Protein AF-A0A5E8HDH7-F1 (afdb_monomer_lite)

InterPro domains:
  IPR002711 HNH endonuclease [PF01844] (134-191)
  IPR003615 HNH nuclease [SM00507] (121-187)
  IPR003615 HNH nuclease [cd00085] (125-189)

Radius of gyration: 27.92 Å; chains: 1; bounding box: 46×88×56 Å

pLDDT: mean 72.14, std 15.57, range [35.03, 93.75]

Sequence (228 aa):
MTLKNLLEWIENKMSMSEIYQPLIIEHLLENNGKATKRDLAILLSISDSSLIEYYSKVLMNWPYKTLSKHKIINYDKKKQEFTLNTHLNDSLLINIIRSKCKSKIKEWLSNKKKELKQSQSIRYEVLSESNQKCALCGIDSSISNIDIDHIVPKSRADKNGNIIKDGIKMNVNDKRNLQALCYVCNRGKRNLDDQDFRKSSKKLVRDKVPELILQTVTCPHFQYQWIS

Secondary structure (DSSP, 8-state):
--HHHHHHHHHHT---SSTHHHHHHHHHHHTTT---HHHHHHHHHHH-HHHHHHHHHHHHHTHHHHHHHTTSEEEETTTTEEEESS----HHHHHHHHHHHHHHHHHHHHHHHHHHHHHHHHHHHHHHHTTTB-TTT--BTTTS-EEEEESS-GGG--TTSEEEETTEEEETT-GGGEEEEEHHHHHHHTTT----GGG--S--GGGGHHHHHHHHHT----------

Structure (mmCIF, N/CA/C/O backbone):
data_AF-A0A5E8HDH7-F1
#
_entry.id   AF-A0A5E8HDH7-F1
#
loop_
_atom_site.group_PDB
_at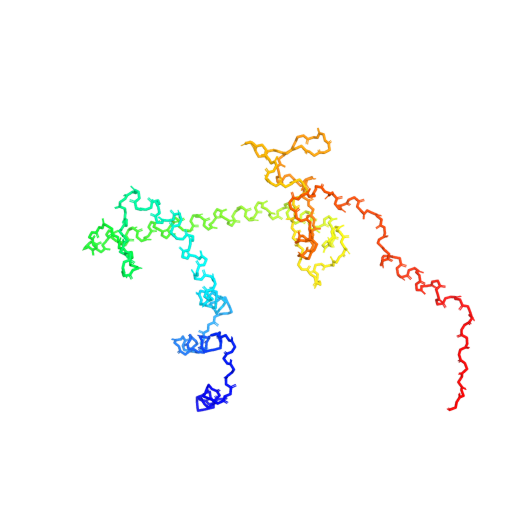om_site.id
_atom_site.type_symbol
_atom_site.label_atom_id
_atom_site.label_alt_id
_atom_site.label_comp_id
_atom_site.label_asym_id
_atom_site.label_entity_id
_atom_site.label_seq_id
_atom_site.pdbx_PDB_ins_code
_atom_site.Cartn_x
_atom_site.Cartn_y
_atom_site.Cartn_z
_atom_site.occupancy
_atom_site.B_iso_or_equiv
_atom_site.auth_seq_id
_atom_site.auth_comp_id
_atom_site.auth_asym_id
_atom_site.auth_atom_id
_atom_site.pdbx_PDB_model_num
ATOM 1 N N . MET A 1 1 ? 19.761 -25.651 -17.900 1.00 62.81 1 MET A N 1
ATOM 2 C CA . MET A 1 1 ? 18.826 -25.158 -18.936 1.00 62.81 1 MET A CA 1
ATOM 3 C C . MET A 1 1 ? 19.595 -24.217 -19.849 1.00 62.81 1 MET A C 1
ATOM 5 O O . MET A 1 1 ? 20.329 -23.390 -19.327 1.00 62.81 1 MET A O 1
ATOM 9 N N . THR A 1 2 ? 19.516 -24.381 -21.169 1.00 87.88 2 THR A N 1
ATOM 10 C CA . THR A 1 2 ? 20.203 -23.496 -22.131 1.00 87.88 2 THR A CA 1
ATOM 11 C C . THR A 1 2 ? 19.295 -22.325 -22.525 1.00 87.88 2 THR A C 1
ATOM 13 O O . THR A 1 2 ? 18.081 -22.403 -22.335 1.00 87.88 2 THR A O 1
ATOM 16 N N . LEU A 1 3 ? 19.852 -21.259 -23.115 1.00 75.38 3 LEU A N 1
ATOM 17 C CA . LEU A 1 3 ? 19.044 -20.170 -23.692 1.00 75.38 3 LEU A CA 1
ATOM 18 C C . LEU A 1 3 ? 18.114 -20.670 -24.809 1.00 75.38 3 LEU A C 1
ATOM 20 O O . LEU A 1 3 ? 16.999 -20.179 -24.928 1.00 75.38 3 LEU A O 1
ATOM 24 N N . LYS A 1 4 ? 18.531 -21.695 -25.565 1.00 78.81 4 LYS A N 1
ATOM 25 C CA . LYS A 1 4 ? 17.682 -22.356 -26.568 1.00 78.81 4 LYS A CA 1
ATOM 26 C C . LYS A 1 4 ? 16.458 -23.018 -25.928 1.00 78.81 4 LYS A C 1
ATOM 28 O O . LYS A 1 4 ? 15.357 -22.850 -26.428 1.00 78.81 4 LYS A O 1
ATOM 33 N N . ASN A 1 5 ? 16.634 -23.685 -24.786 1.00 77.06 5 ASN A N 1
ATOM 34 C CA . ASN A 1 5 ? 15.516 -24.289 -24.056 1.00 77.06 5 ASN A CA 1
ATOM 35 C C . ASN A 1 5 ? 14.587 -23.225 -23.440 1.00 77.06 5 ASN A C 1
ATOM 37 O O . ASN A 1 5 ? 13.386 -23.457 -23.344 1.00 77.06 5 ASN A O 1
ATOM 41 N N . LEU A 1 6 ? 15.129 -22.078 -23.004 1.00 64.56 6 LEU A N 1
ATOM 42 C CA . LEU A 1 6 ? 14.322 -20.948 -22.527 1.00 64.56 6 LEU A CA 1
ATOM 43 C C . LEU A 1 6 ? 13.486 -20.355 -23.666 1.00 64.56 6 LEU A C 1
ATOM 45 O O . LEU A 1 6 ? 12.296 -20.136 -23.480 1.00 64.56 6 LEU A O 1
ATOM 49 N N . LEU A 1 7 ? 14.091 -20.150 -24.838 1.00 69.94 7 LEU A N 1
ATOM 50 C CA . LEU A 1 7 ? 13.400 -19.652 -26.026 1.00 69.94 7 LEU A CA 1
ATOM 51 C C . LEU A 1 7 ? 12.282 -20.606 -26.468 1.00 69.94 7 LEU A C 1
ATOM 53 O O . LEU A 1 7 ? 11.142 -20.177 -26.598 1.00 69.94 7 LEU A O 1
ATOM 57 N N . GLU A 1 8 ? 12.570 -21.907 -26.579 1.00 83.56 8 GLU A N 1
ATOM 58 C CA . GLU A 1 8 ? 11.567 -22.924 -26.931 1.00 83.56 8 GLU A CA 1
ATOM 59 C C . GLU A 1 8 ? 10.395 -22.941 -25.934 1.00 83.56 8 GLU A C 1
ATOM 61 O O . GLU A 1 8 ? 9.240 -23.121 -26.325 1.00 83.56 8 GLU A O 1
ATOM 66 N N . TRP A 1 9 ? 10.678 -22.741 -24.642 1.00 82.88 9 TRP A N 1
ATOM 67 C CA . TRP A 1 9 ? 9.647 -22.656 -23.612 1.00 82.88 9 TRP A CA 1
ATOM 68 C C . TRP A 1 9 ? 8.791 -21.392 -23.756 1.00 82.88 9 TRP A C 1
ATOM 70 O O . TRP A 1 9 ? 7.569 -21.495 -23.677 1.00 82.88 9 TRP A O 1
ATOM 80 N N . ILE A 1 10 ? 9.405 -20.230 -24.005 1.00 66.06 10 ILE A N 1
ATOM 81 C CA . ILE A 1 10 ? 8.688 -18.964 -24.228 1.00 66.06 10 ILE A CA 1
ATOM 82 C C . ILE A 1 10 ? 7.777 -19.068 -25.457 1.00 66.06 10 ILE A C 1
ATOM 84 O O . ILE A 1 10 ? 6.623 -18.662 -25.388 1.00 66.06 10 ILE A O 1
ATOM 88 N N . GLU A 1 11 ? 8.268 -19.646 -26.553 1.00 64.62 11 GLU A N 1
ATOM 89 C CA . GLU A 1 11 ? 7.530 -19.724 -27.819 1.00 64.62 11 GLU A CA 1
ATOM 90 C C . GLU A 1 11 ? 6.394 -20.752 -27.793 1.00 64.62 11 GLU A C 1
ATOM 92 O O . GLU A 1 11 ? 5.328 -20.498 -28.346 1.00 64.62 11 GLU A O 1
ATOM 97 N N . ASN A 1 12 ? 6.607 -21.911 -27.158 1.00 72.94 12 ASN A N 1
ATOM 98 C CA . ASN A 1 12 ? 5.725 -23.069 -27.355 1.00 72.94 12 ASN A CA 1
ATOM 99 C C . ASN A 1 12 ? 5.042 -23.580 -26.079 1.00 72.94 12 ASN A C 1
ATOM 101 O O . ASN A 1 12 ? 4.144 -24.416 -26.169 1.00 72.94 12 ASN A O 1
ATOM 105 N N . LYS A 1 13 ? 5.479 -23.152 -24.885 1.00 67.12 13 LYS A N 1
ATOM 106 C CA . LYS A 1 13 ? 5.016 -23.719 -23.599 1.00 67.12 13 LYS A CA 1
ATOM 107 C C . LYS A 1 13 ? 4.534 -22.677 -22.586 1.00 67.12 13 LYS A C 1
ATOM 109 O O . LYS A 1 13 ? 3.854 -23.055 -21.633 1.00 67.12 13 LYS A O 1
ATOM 114 N N . MET A 1 14 ? 4.874 -21.400 -22.754 1.00 68.00 14 MET A N 1
ATOM 115 C CA . MET A 1 14 ? 4.469 -20.330 -21.842 1.00 68.00 14 MET A CA 1
ATOM 116 C C . MET A 1 14 ? 2.959 -20.077 -21.939 1.00 68.00 14 MET A C 1
ATOM 118 O O . MET A 1 14 ? 2.430 -19.749 -22.999 1.00 68.00 14 MET A O 1
ATOM 122 N N . SER A 1 15 ? 2.258 -20.201 -20.811 1.00 58.94 15 SER A N 1
ATOM 123 C CA . SER A 1 15 ? 0.829 -19.898 -20.715 1.00 58.94 15 SER A CA 1
ATOM 124 C C . SER A 1 15 ? 0.611 -18.412 -20.429 1.00 58.94 15 SER A C 1
ATOM 126 O O . SER A 1 15 ? 1.011 -17.917 -19.374 1.00 58.94 15 SER A O 1
ATOM 128 N N . MET A 1 16 ? -0.090 -17.718 -21.319 1.00 63.22 16 MET A N 1
ATOM 129 C CA . MET A 1 16 ? -0.338 -16.276 -21.221 1.00 63.22 16 MET A CA 1
ATOM 130 C C . MET A 1 16 ? -1.645 -15.938 -20.491 1.00 63.22 16 MET A C 1
ATOM 132 O O . MET A 1 16 ? -2.491 -15.224 -21.020 1.00 63.22 16 MET A O 1
ATOM 136 N N . SER A 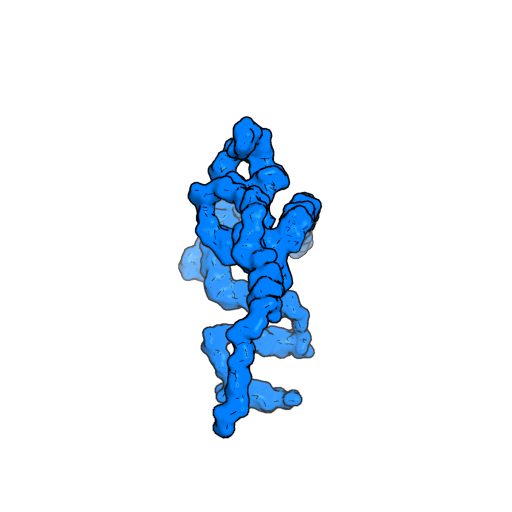1 17 ? -1.826 -16.450 -19.271 1.00 45.91 17 SER A N 1
ATOM 137 C CA . SER A 1 17 ? -2.984 -16.072 -18.443 1.00 45.91 17 SER A CA 1
ATOM 138 C C . SER A 1 17 ? -2.867 -14.645 -17.892 1.00 45.91 17 SER A C 1
ATOM 140 O O . SER A 1 17 ? -3.876 -13.980 -17.718 1.00 45.91 17 SER A O 1
ATOM 142 N N . GLU A 1 18 ? -1.639 -14.185 -17.629 1.00 55.28 18 GLU A N 1
ATOM 143 C CA . GLU A 1 18 ? -1.278 -12.836 -17.170 1.00 55.28 18 GLU A CA 1
ATOM 144 C C . GLU A 1 18 ? 0.122 -12.482 -17.701 1.00 55.28 18 GLU A C 1
ATOM 146 O O . GLU A 1 18 ? 0.905 -13.371 -18.048 1.00 55.28 18 GLU A O 1
ATOM 151 N N . ILE A 1 19 ? 0.500 -11.199 -17.695 1.00 61.16 19 ILE A N 1
ATOM 152 C CA . ILE A 1 19 ? 1.808 -10.737 -18.211 1.00 61.16 19 ILE A CA 1
ATOM 153 C C . ILE A 1 19 ? 3.005 -11.061 -17.298 1.00 61.16 19 ILE A C 1
ATOM 155 O O . ILE A 1 19 ? 4.144 -10.725 -17.610 1.00 61.16 19 ILE A O 1
ATOM 159 N N . TYR A 1 20 ? 2.771 -11.708 -16.155 1.00 68.00 20 TYR A N 1
ATOM 160 C CA . TYR A 1 20 ? 3.774 -11.908 -15.108 1.00 68.00 20 TYR A CA 1
ATOM 161 C C . TYR A 1 20 ? 4.981 -12.733 -15.559 1.00 68.00 20 TYR A C 1
ATOM 163 O O . TYR A 1 20 ? 6.118 -12.375 -15.259 1.00 68.00 20 TYR A O 1
ATOM 171 N N . GLN A 1 21 ? 4.746 -13.837 -16.273 1.00 65.44 21 GLN A N 1
ATOM 172 C CA . GLN A 1 21 ? 5.810 -14.741 -16.718 1.00 65.44 21 GLN A CA 1
ATOM 173 C C . GLN A 1 21 ? 6.793 -14.063 -17.690 1.00 65.44 21 GLN A C 1
ATOM 175 O O . GLN A 1 21 ? 7.991 -14.072 -17.390 1.00 65.44 21 GLN A O 1
ATOM 180 N N . PRO A 1 22 ? 6.349 -13.437 -18.800 1.00 73.94 22 PRO A N 1
ATOM 181 C CA . PRO A 1 22 ? 7.271 -12.766 -19.716 1.00 73.94 22 PRO A CA 1
ATOM 182 C C . PRO A 1 22 ? 7.949 -11.546 -19.083 1.00 73.94 22 PRO A C 1
ATOM 184 O O . PRO A 1 22 ? 9.144 -11.353 -19.283 1.00 73.94 22 PRO A O 1
ATOM 187 N N . LEU A 1 23 ? 7.237 -10.781 -18.251 1.00 71.50 23 LEU A N 1
ATOM 188 C CA . LEU A 1 23 ? 7.780 -9.607 -17.564 1.00 71.50 23 LEU A CA 1
ATOM 189 C C . LEU A 1 23 ? 8.912 -9.955 -16.581 1.00 71.50 23 LEU A C 1
ATOM 191 O O . LEU A 1 23 ? 9.924 -9.263 -16.519 1.00 71.50 23 LEU A O 1
ATOM 195 N N . ILE A 1 24 ? 8.770 -11.040 -15.808 1.00 79.25 24 ILE A N 1
ATOM 196 C CA . ILE A 1 24 ? 9.837 -11.499 -14.903 1.00 79.25 24 ILE A CA 1
ATOM 197 C C . ILE A 1 24 ? 11.060 -11.949 -15.703 1.00 79.25 24 ILE A C 1
ATOM 199 O O . ILE A 1 24 ? 12.187 -11.643 -15.318 1.00 79.25 24 ILE A O 1
ATOM 203 N N . ILE A 1 25 ? 10.848 -12.698 -16.788 1.00 78.06 25 ILE A N 1
ATOM 204 C CA . ILE A 1 25 ? 11.943 -13.225 -17.607 1.00 78.06 25 ILE A CA 1
ATOM 205 C C . ILE A 1 25 ? 12.709 -12.079 -18.269 1.00 78.06 25 ILE A C 1
ATOM 207 O O . ILE A 1 25 ? 13.934 -12.063 -18.192 1.00 78.06 25 ILE A O 1
ATOM 211 N N . GLU A 1 26 ? 12.011 -11.107 -18.851 1.00 79.06 26 GLU A N 1
ATOM 212 C CA . GLU A 1 26 ? 12.623 -9.920 -19.450 1.00 79.06 26 GLU A CA 1
ATOM 213 C C . GLU A 1 26 ? 13.434 -9.122 -18.417 1.00 79.06 26 GLU A C 1
ATOM 215 O O . GLU A 1 26 ? 14.632 -8.915 -18.611 1.00 79.06 26 GLU A O 1
ATOM 220 N N . HIS A 1 27 ? 12.855 -8.809 -17.256 1.00 75.00 27 HIS A N 1
ATOM 221 C CA . HIS A 1 27 ? 13.573 -8.097 -16.198 1.00 75.00 27 HIS A CA 1
ATOM 222 C C . HIS A 1 27 ? 14.811 -8.849 -15.691 1.00 75.00 27 HIS A C 1
ATOM 224 O O . HIS A 1 27 ? 15.842 -8.241 -15.397 1.00 75.00 27 HIS A O 1
ATOM 230 N N . LEU A 1 28 ? 14.743 -10.179 -15.583 1.00 85.50 28 LEU A N 1
ATOM 231 C CA . LEU A 1 28 ? 15.909 -10.985 -15.227 1.00 85.50 28 LEU A CA 1
ATOM 232 C C . LEU A 1 28 ? 16.974 -10.936 -16.325 1.00 85.50 28 LEU A C 1
ATOM 234 O O . LEU A 1 28 ? 18.150 -10.840 -15.990 1.00 85.50 28 LEU A O 1
ATOM 238 N N . LEU A 1 29 ? 16.604 -10.963 -17.608 1.00 81.75 29 LEU A N 1
ATOM 239 C CA . LEU A 1 29 ? 17.556 -10.836 -18.717 1.00 81.75 29 LEU A CA 1
ATOM 240 C C . LEU A 1 29 ? 18.267 -9.473 -18.701 1.00 81.75 29 LEU A C 1
ATOM 242 O O . LEU A 1 29 ? 19.490 -9.438 -18.837 1.00 81.75 29 LEU A O 1
ATOM 246 N N . GLU A 1 30 ? 17.540 -8.382 -18.444 1.00 73.62 30 GLU A N 1
ATOM 247 C CA . GLU A 1 30 ? 18.113 -7.032 -18.321 1.00 73.62 30 GLU A CA 1
ATOM 248 C C . GLU A 1 30 ? 19.066 -6.885 -17.124 1.00 73.62 30 GLU A C 1
ATOM 250 O O . GLU A 1 30 ? 20.025 -6.118 -17.179 1.00 73.62 30 GLU A O 1
ATOM 255 N N . ASN A 1 31 ? 18.840 -7.648 -16.050 1.00 84.94 31 ASN A N 1
ATOM 256 C CA . ASN A 1 31 ? 19.611 -7.571 -14.805 1.00 84.94 31 ASN A CA 1
ATOM 257 C C . ASN A 1 31 ? 20.585 -8.753 -14.635 1.00 84.94 31 ASN A C 1
ATOM 259 O O . ASN A 1 31 ? 20.792 -9.264 -13.530 1.00 84.94 31 ASN A O 1
ATOM 263 N N . ASN A 1 32 ? 21.189 -9.217 -15.736 1.00 89.50 32 ASN A N 1
ATOM 264 C CA . ASN A 1 32 ? 22.204 -10.285 -15.751 1.00 89.50 32 ASN A CA 1
ATOM 265 C C . ASN A 1 32 ? 21.756 -11.580 -15.037 1.00 89.50 32 ASN A C 1
ATOM 267 O O . ASN A 1 32 ? 22.540 -12.252 -14.360 1.00 89.50 32 ASN A O 1
ATOM 271 N N . GLY A 1 33 ? 20.479 -11.924 -15.174 1.00 89.06 33 GLY A N 1
ATOM 272 C CA . GLY A 1 33 ? 19.841 -13.103 -14.596 1.00 89.06 33 GLY A CA 1
ATOM 273 C C . GLY A 1 33 ? 19.498 -12.989 -13.110 1.00 89.06 33 GLY A C 1
ATOM 274 O O . GLY A 1 33 ? 19.226 -14.017 -12.489 1.00 89.06 33 GLY A O 1
ATOM 275 N N . LYS A 1 34 ? 19.547 -11.793 -12.501 1.00 82.88 34 LYS A N 1
ATOM 276 C CA . LYS A 1 34 ? 19.403 -11.624 -11.045 1.00 82.88 34 LYS A CA 1
ATOM 277 C C . LYS A 1 34 ? 18.430 -10.507 -10.675 1.00 82.88 34 LYS A C 1
ATOM 279 O O . LYS A 1 34 ? 18.550 -9.384 -11.136 1.00 82.88 34 LYS A O 1
ATOM 284 N N . ALA A 1 35 ? 17.530 -10.803 -9.743 1.00 86.81 35 ALA A N 1
ATOM 285 C CA . ALA A 1 35 ? 16.688 -9.823 -9.062 1.00 86.81 35 ALA A CA 1
ATOM 286 C C . ALA A 1 35 ? 16.288 -10.369 -7.685 1.00 86.81 35 ALA A C 1
ATOM 288 O O . ALA A 1 35 ? 16.252 -11.587 -7.483 1.00 86.81 35 ALA A O 1
ATOM 289 N N . THR A 1 36 ? 15.979 -9.501 -6.717 1.00 84.56 36 THR A N 1
ATOM 290 C CA . THR A 1 36 ? 15.444 -9.977 -5.433 1.00 84.56 36 THR A CA 1
ATOM 291 C C . THR A 1 36 ? 13.943 -10.253 -5.538 1.00 84.56 36 THR A C 1
ATOM 293 O O . THR A 1 36 ? 13.234 -9.649 -6.341 1.00 84.56 36 THR A O 1
ATOM 296 N N . LYS A 1 37 ? 13.408 -11.111 -4.656 1.00 70.62 37 LYS A N 1
ATOM 297 C CA . LYS A 1 37 ? 11.952 -11.336 -4.531 1.00 70.62 37 LYS A CA 1
ATOM 298 C C . LYS A 1 37 ? 11.177 -10.024 -4.351 1.00 70.62 37 LYS A C 1
ATOM 300 O O . LYS A 1 37 ? 10.051 -9.903 -4.822 1.00 70.62 37 LYS A O 1
ATOM 305 N N . ARG A 1 38 ? 11.773 -9.050 -3.653 1.00 65.69 38 ARG A N 1
ATOM 306 C CA . ARG A 1 38 ? 11.180 -7.727 -3.448 1.00 65.69 38 ARG A CA 1
ATOM 307 C C . ARG A 1 38 ? 11.107 -6.945 -4.757 1.00 65.69 38 ARG A C 1
ATOM 309 O O . ARG A 1 38 ? 10.069 -6.348 -5.014 1.00 65.69 38 ARG A O 1
ATOM 316 N N . ASP A 1 39 ? 12.170 -6.958 -5.552 1.00 67.88 39 ASP A N 1
ATOM 317 C CA . ASP A 1 39 ? 12.228 -6.220 -6.818 1.00 67.88 39 ASP A CA 1
ATOM 318 C C . ASP A 1 39 ? 11.221 -6.787 -7.821 1.00 67.88 39 ASP A C 1
ATOM 320 O O . ASP A 1 39 ? 10.433 -6.034 -8.386 1.00 67.88 39 ASP A O 1
ATOM 324 N N . LEU A 1 40 ? 11.138 -8.119 -7.931 1.00 71.62 40 LEU A N 1
ATOM 325 C CA . LEU A 1 40 ? 10.146 -8.784 -8.781 1.00 71.62 40 LEU A CA 1
ATOM 326 C C . LEU A 1 40 ? 8.707 -8.539 -8.303 1.00 71.62 40 LEU A C 1
ATOM 328 O O . LEU A 1 40 ? 7.821 -8.318 -9.118 1.00 71.62 40 LEU A O 1
ATOM 332 N N . ALA A 1 41 ? 8.452 -8.516 -6.991 1.00 70.31 41 ALA A N 1
ATOM 333 C CA . ALA A 1 41 ? 7.127 -8.177 -6.467 1.00 70.31 41 ALA A CA 1
ATOM 334 C C . ALA A 1 41 ? 6.732 -6.718 -6.765 1.00 70.31 41 ALA A C 1
ATOM 336 O O . ALA A 1 41 ? 5.568 -6.447 -7.055 1.00 70.31 41 ALA A O 1
ATOM 337 N N . ILE A 1 42 ? 7.690 -5.784 -6.713 1.00 69.81 42 ILE A N 1
ATOM 338 C CA . ILE A 1 42 ? 7.468 -4.385 -7.104 1.00 69.81 42 ILE A CA 1
ATOM 339 C C . ILE A 1 42 ? 7.159 -4.305 -8.601 1.00 69.81 42 ILE A C 1
ATOM 341 O O . ILE A 1 42 ? 6.169 -3.680 -8.972 1.00 69.81 42 ILE A O 1
ATOM 345 N N . LEU A 1 43 ? 7.953 -4.974 -9.437 1.00 74.12 43 LEU A N 1
ATOM 346 C CA . LEU A 1 43 ? 7.753 -5.041 -10.883 1.00 74.12 43 LEU A CA 1
ATOM 347 C C . LEU A 1 43 ? 6.343 -5.538 -11.234 1.00 74.12 43 LEU A C 1
ATOM 349 O O . LEU A 1 43 ? 5.599 -4.840 -11.914 1.00 74.12 43 LEU A O 1
ATOM 353 N N . LEU A 1 44 ? 5.935 -6.682 -10.679 1.00 64.81 44 LEU A N 1
ATOM 354 C CA . LEU A 1 44 ? 4.598 -7.243 -10.888 1.00 64.81 44 LEU A CA 1
ATOM 355 C C . LEU A 1 44 ? 3.486 -6.289 -10.431 1.00 64.81 44 LEU A C 1
ATOM 357 O O . LEU A 1 44 ? 2.474 -6.161 -11.112 1.00 64.81 44 LEU A O 1
ATOM 361 N N . SER A 1 45 ? 3.680 -5.585 -9.308 1.00 68.06 45 SER A N 1
ATOM 362 C CA . SER A 1 45 ? 2.689 -4.627 -8.799 1.00 68.06 45 SER A CA 1
ATOM 363 C C . SER A 1 45 ? 2.523 -3.386 -9.679 1.00 68.06 45 SER A C 1
ATOM 365 O O . SER A 1 45 ? 1.449 -2.799 -9.714 1.00 68.06 45 SER A O 1
ATOM 367 N N . ILE A 1 46 ? 3.578 -2.967 -10.380 1.00 65.62 46 ILE A N 1
ATOM 368 C CA . ILE A 1 46 ? 3.526 -1.810 -11.283 1.00 65.62 46 ILE A CA 1
ATOM 369 C C . ILE A 1 46 ? 2.840 -2.189 -12.598 1.00 65.62 46 ILE A C 1
ATOM 371 O O . ILE A 1 46 ? 2.181 -1.349 -13.205 1.00 65.62 46 ILE A O 1
ATOM 375 N N . SER A 1 47 ? 2.985 -3.442 -13.022 1.00 64.19 47 SER A N 1
ATOM 376 C CA . SER A 1 47 ? 2.491 -3.922 -14.312 1.00 64.19 47 SER A CA 1
ATOM 377 C C . SER A 1 47 ? 1.048 -4.434 -14.279 1.00 64.19 47 SER A C 1
ATOM 379 O O . SER A 1 47 ? 0.454 -4.644 -15.332 1.00 64.19 47 SER A O 1
ATOM 381 N N . ASP A 1 48 ? 0.451 -4.596 -13.098 1.00 68.56 48 ASP A N 1
ATOM 382 C CA . ASP A 1 48 ? -0.976 -4.889 -12.956 1.00 68.56 48 ASP A CA 1
ATOM 383 C C . ASP A 1 48 ? -1.822 -3.710 -13.480 1.00 68.56 48 ASP A C 1
ATOM 385 O O . ASP A 1 48 ? -1.842 -2.612 -12.911 1.00 68.56 48 ASP A O 1
ATOM 389 N N . SER A 1 49 ? -2.543 -3.951 -14.579 1.00 65.25 49 SER A N 1
ATOM 390 C CA . SER A 1 49 ? -3.392 -2.958 -15.251 1.00 65.25 49 SER A CA 1
ATOM 391 C C . SER A 1 49 ? -4.437 -2.321 -14.325 1.00 65.25 49 SER A C 1
ATOM 393 O O . SER A 1 49 ? -4.736 -1.132 -14.459 1.00 65.25 49 SER A O 1
ATOM 395 N N . SER A 1 50 ? -4.933 -3.063 -13.330 1.00 62.31 50 SER A N 1
ATOM 396 C CA . SER A 1 50 ? -5.892 -2.556 -12.347 1.00 62.31 50 SER A CA 1
ATOM 397 C C . SER A 1 50 ? -5.249 -1.560 -11.377 1.00 62.31 50 SER A C 1
ATOM 399 O O . SER A 1 50 ? -5.869 -0.556 -11.006 1.00 62.31 50 SER A O 1
ATOM 401 N N . LEU A 1 51 ? -3.980 -1.779 -11.014 1.00 59.38 51 LEU A N 1
ATOM 402 C CA . LEU A 1 51 ? -3.190 -0.854 -10.202 1.00 59.38 51 LEU A CA 1
ATOM 403 C C . LEU A 1 51 ? -2.824 0.401 -10.994 1.00 59.38 51 LEU A C 1
ATOM 405 O O . LEU A 1 51 ? -2.913 1.500 -10.441 1.00 59.38 51 LEU A O 1
ATOM 409 N N . ILE A 1 52 ? -2.491 0.265 -12.282 1.00 68.12 52 ILE A N 1
ATOM 410 C CA . ILE A 1 52 ? -2.278 1.408 -13.181 1.00 68.12 52 ILE A CA 1
ATOM 411 C C . ILE A 1 52 ? -3.545 2.264 -13.235 1.00 68.12 52 ILE A C 1
ATOM 413 O O . ILE A 1 52 ? -3.484 3.455 -12.938 1.00 68.12 52 ILE A O 1
ATOM 417 N N . GLU A 1 53 ? -4.709 1.671 -13.514 1.00 71.25 53 GLU A N 1
ATOM 418 C CA . GLU A 1 53 ? -5.972 2.414 -13.597 1.00 71.25 53 GLU A CA 1
ATOM 419 C C . GLU A 1 53 ? -6.342 3.082 -12.261 1.00 71.25 53 GLU A C 1
ATOM 421 O O . GLU A 1 53 ? -6.765 4.247 -12.218 1.00 71.25 53 GLU A O 1
ATOM 426 N N . TYR A 1 54 ? -6.147 2.374 -11.145 1.00 67.94 54 TYR A N 1
ATOM 427 C CA . TYR A 1 54 ? -6.343 2.921 -9.807 1.00 67.94 54 TYR A CA 1
ATOM 428 C C . TYR A 1 54 ? -5.443 4.137 -9.558 1.00 67.94 54 TYR A C 1
ATOM 430 O O . TYR A 1 54 ? -5.932 5.202 -9.162 1.00 67.94 54 TYR A O 1
ATOM 438 N N . TYR A 1 55 ? -4.140 4.026 -9.822 1.00 65.06 55 TYR A N 1
ATOM 439 C CA . TYR A 1 55 ? -3.210 5.128 -9.597 1.00 65.06 55 TYR A CA 1
ATOM 440 C C . TYR A 1 55 ? -3.382 6.269 -10.600 1.00 65.06 55 TYR A C 1
ATOM 442 O O . TYR A 1 55 ? -3.186 7.418 -10.205 1.00 65.06 55 TYR A O 1
ATOM 450 N N . SER A 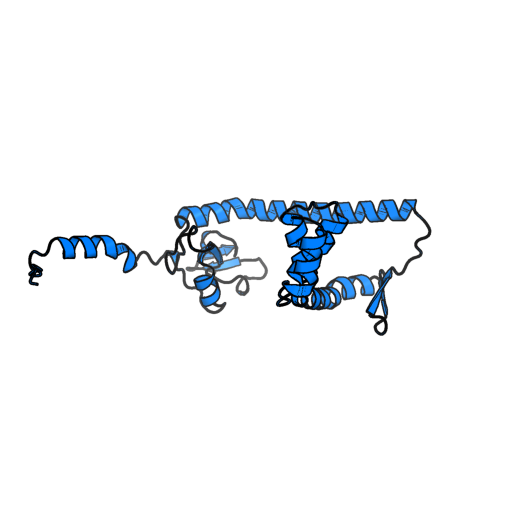1 56 ? -3.850 6.019 -11.826 1.00 76.19 56 SER A N 1
ATOM 451 C CA . SER A 1 56 ? -4.280 7.071 -12.757 1.00 76.19 56 SER A CA 1
ATOM 452 C C . SER A 1 56 ? -5.424 7.901 -12.166 1.00 76.19 56 SER A C 1
ATOM 454 O O . SER A 1 56 ? -5.372 9.133 -12.186 1.00 76.19 56 SER A O 1
ATOM 456 N N . LYS A 1 57 ? -6.425 7.261 -11.545 1.00 74.56 57 LYS A N 1
ATOM 457 C CA . LYS A 1 57 ? -7.512 7.969 -10.838 1.00 74.56 57 LYS A CA 1
ATOM 458 C C . LYS A 1 57 ? -6.986 8.754 -9.632 1.00 74.56 57 LYS A C 1
ATOM 460 O O . LYS A 1 57 ? -7.371 9.907 -9.432 1.00 74.56 57 LYS A O 1
ATOM 465 N N . VAL A 1 58 ? -6.089 8.165 -8.836 1.00 64.88 58 VAL A N 1
ATOM 466 C CA . VAL A 1 58 ? -5.456 8.841 -7.685 1.00 64.88 58 VAL A CA 1
ATOM 467 C C . VAL A 1 58 ? -4.647 10.065 -8.133 1.00 64.88 58 VAL A C 1
ATOM 469 O O . VAL A 1 58 ? -4.804 11.140 -7.546 1.00 64.88 58 VAL A O 1
ATOM 472 N N . LEU A 1 59 ? -3.836 9.923 -9.187 1.00 69.50 59 LEU A N 1
ATOM 473 C CA . LEU A 1 59 ? -3.020 10.976 -9.796 1.00 69.50 59 LEU A CA 1
ATOM 474 C C . LEU A 1 59 ? -3.879 12.172 -10.213 1.00 69.50 59 LEU A C 1
ATOM 476 O O . LEU A 1 59 ? -3.580 13.304 -9.829 1.00 69.50 59 LEU A O 1
ATOM 480 N N . MET A 1 60 ? -4.970 11.919 -10.942 1.00 84.38 60 MET A N 1
ATOM 481 C CA . MET A 1 60 ? -5.876 12.973 -11.409 1.00 84.38 60 MET A CA 1
ATOM 482 C C . MET A 1 60 ? -6.663 13.628 -10.269 1.00 84.38 60 MET A C 1
ATOM 484 O O . MET A 1 60 ? -7.043 14.796 -10.363 1.00 84.38 60 MET A O 1
ATOM 488 N N . ASN A 1 61 ? -6.888 12.917 -9.164 1.00 66.38 61 ASN A N 1
ATOM 489 C CA . ASN A 1 61 ? -7.625 13.460 -8.030 1.00 66.38 61 ASN A CA 1
ATOM 490 C C . ASN A 1 61 ? -6.797 14.388 -7.140 1.00 66.38 61 ASN A C 1
ATOM 492 O O . ASN A 1 61 ? -7.290 15.466 -6.812 1.00 66.38 61 ASN A O 1
ATOM 496 N N . TRP A 1 62 ? -5.583 14.000 -6.737 1.00 60.03 62 TRP A N 1
ATOM 497 C CA . TRP A 1 62 ? -4.850 14.717 -5.682 1.00 60.03 62 TRP A CA 1
ATOM 498 C C . TRP A 1 62 ? -3.565 15.399 -6.169 1.00 60.03 62 TRP A C 1
ATOM 500 O O . TRP A 1 62 ? -3.514 16.635 -6.091 1.00 60.03 62 TRP A O 1
ATOM 510 N N . PRO A 1 63 ? -2.545 14.679 -6.692 1.00 63.41 63 PRO A N 1
ATOM 511 C CA . PRO A 1 63 ? -1.332 15.331 -7.176 1.00 63.41 63 PRO A CA 1
ATOM 512 C C . PRO A 1 63 ? -1.607 16.304 -8.322 1.00 63.41 63 PRO A C 1
ATOM 514 O O . PRO A 1 63 ? -1.134 17.433 -8.258 1.00 63.41 63 PRO A O 1
ATOM 517 N N . TYR A 1 64 ? -2.420 15.925 -9.315 1.00 74.12 64 TYR A N 1
ATOM 518 C CA . TYR A 1 64 ? -2.748 16.801 -10.442 1.00 74.12 64 TYR A CA 1
ATOM 519 C C . TYR A 1 64 ? -3.412 18.100 -9.981 1.00 74.12 64 TYR A C 1
ATOM 521 O O . TYR A 1 64 ? -2.878 19.180 -10.220 1.00 74.12 64 TYR A O 1
ATOM 529 N N . LYS A 1 65 ? -4.535 18.010 -9.252 1.00 74.31 65 LYS A N 1
ATOM 530 C CA . LYS A 1 65 ? -5.276 19.199 -8.796 1.00 74.31 65 LYS A CA 1
ATOM 531 C C . LYS A 1 65 ? -4.395 20.132 -7.971 1.00 74.31 65 LYS A C 1
ATOM 533 O O . LYS A 1 65 ? -4.433 21.344 -8.169 1.00 74.31 65 LYS A O 1
ATOM 538 N N . THR A 1 66 ? -3.586 19.571 -7.074 1.00 65.19 66 THR A N 1
ATOM 539 C CA . THR A 1 66 ? -2.696 20.355 -6.210 1.00 65.19 66 THR A CA 1
ATOM 540 C C . THR A 1 66 ? -1.586 21.023 -7.015 1.00 65.19 66 THR A C 1
ATOM 542 O O . THR A 1 66 ? -1.423 22.239 -6.956 1.00 65.19 66 THR A O 1
ATOM 545 N N . LEU A 1 67 ? -0.833 20.255 -7.801 1.00 68.81 67 LEU A N 1
ATOM 546 C CA . LEU A 1 67 ? 0.325 20.767 -8.531 1.00 68.81 67 LEU A CA 1
ATOM 547 C C . LEU A 1 67 ? -0.082 21.739 -9.648 1.00 68.81 67 LEU A C 1
ATOM 549 O O . LEU A 1 67 ? 0.600 22.743 -9.852 1.00 68.81 67 LEU A O 1
ATOM 553 N N . SER A 1 68 ? -1.213 21.503 -10.319 1.00 79.38 68 SER A N 1
ATOM 554 C CA . SER A 1 68 ? -1.756 22.432 -11.315 1.00 79.38 68 SER A CA 1
ATOM 555 C C . SER A 1 68 ? -2.297 23.714 -10.684 1.00 79.38 68 SER A C 1
ATOM 557 O O . SER A 1 68 ? -2.042 24.790 -11.218 1.00 79.38 68 SER A O 1
ATOM 559 N N . LYS A 1 69 ? -2.952 23.650 -9.512 1.00 83.62 69 LYS A N 1
ATOM 560 C CA . LYS A 1 69 ? -3.357 24.854 -8.757 1.00 83.62 69 LYS A CA 1
ATOM 561 C C . LYS A 1 69 ? -2.160 25.759 -8.453 1.00 83.62 69 LYS A C 1
ATOM 563 O O . LYS A 1 69 ? -2.274 26.978 -8.538 1.00 83.62 69 LYS A O 1
ATOM 568 N N . HIS A 1 70 ? -1.014 25.163 -8.129 1.00 77.88 70 HIS A N 1
ATOM 569 C CA . HIS A 1 70 ? 0.232 25.884 -7.864 1.00 77.88 70 HIS A CA 1
ATOM 570 C C . HIS A 1 70 ? 1.062 26.182 -9.122 1.00 77.88 70 HIS A C 1
ATOM 572 O O . HIS A 1 70 ? 2.170 26.695 -8.997 1.00 77.88 70 HIS A O 1
ATOM 578 N N . LYS A 1 71 ? 0.540 25.893 -10.323 1.00 88.12 71 LYS A N 1
ATOM 579 C CA . LYS A 1 71 ? 1.212 26.114 -11.616 1.00 88.12 71 LYS A CA 1
ATOM 580 C C . LYS A 1 71 ? 2.592 25.449 -11.712 1.00 88.12 71 LYS A C 1
ATOM 582 O O . LYS A 1 71 ? 3.472 25.960 -12.396 1.00 88.12 71 LYS A O 1
ATOM 587 N N . ILE A 1 72 ? 2.774 24.319 -11.027 1.00 77.00 72 ILE A N 1
ATOM 588 C CA . ILE A 1 72 ? 4.024 23.541 -11.026 1.00 77.00 72 ILE A CA 1
ATOM 589 C C . ILE A 1 72 ? 4.078 22.613 -12.244 1.00 77.00 72 ILE A C 1
ATOM 591 O O . ILE A 1 72 ? 5.157 22.355 -12.773 1.00 77.00 72 ILE A O 1
ATOM 595 N N . ILE A 1 73 ? 2.921 22.116 -12.692 1.00 78.62 73 ILE A N 1
ATOM 596 C CA . ILE A 1 73 ? 2.802 21.201 -13.831 1.00 78.62 73 ILE A CA 1
ATOM 597 C C . ILE A 1 73 ? 1.716 21.652 -14.807 1.00 78.62 73 ILE A C 1
ATOM 599 O O . ILE A 1 73 ? 0.689 22.198 -14.391 1.00 78.62 73 ILE A O 1
ATOM 603 N N . ASN A 1 74 ? 1.916 21.325 -16.080 1.00 85.38 74 ASN A N 1
ATOM 604 C CA . ASN A 1 74 ? 0.913 21.375 -17.137 1.00 85.38 74 ASN A CA 1
ATOM 605 C C . ASN A 1 74 ? 0.504 19.941 -17.521 1.00 85.38 74 ASN A C 1
ATOM 607 O O . ASN A 1 74 ? 1.285 19.005 -17.345 1.00 85.38 74 ASN A O 1
ATOM 611 N N . TYR A 1 75 ? -0.718 19.767 -18.030 1.00 90.94 75 TYR A N 1
ATOM 612 C CA . TYR A 1 75 ? -1.229 18.473 -18.495 1.00 90.94 75 TYR A CA 1
ATOM 613 C C . TYR A 1 75 ? -1.886 18.616 -19.871 1.00 90.94 75 TYR A C 1
ATOM 615 O O . TYR A 1 75 ? -2.862 19.358 -20.014 1.00 90.94 75 TYR A O 1
ATOM 623 N N . ASP A 1 76 ? -1.365 17.898 -20.866 1.00 90.75 76 ASP A N 1
ATOM 624 C CA . ASP A 1 76 ? -1.960 17.780 -22.197 1.00 90.75 76 ASP A CA 1
ATOM 625 C C . ASP A 1 76 ? -2.926 16.589 -22.217 1.00 90.75 76 ASP A C 1
ATOM 627 O O . ASP A 1 76 ? -2.519 15.429 -22.177 1.00 90.75 76 ASP A O 1
ATOM 631 N N . LYS A 1 77 ? -4.228 16.875 -22.310 1.00 87.94 77 LYS A N 1
ATOM 632 C CA . LYS A 1 77 ? -5.278 15.845 -22.334 1.00 87.94 77 LYS A CA 1
ATOM 633 C C . LYS A 1 77 ? -5.243 14.964 -23.583 1.00 87.94 77 LYS A C 1
ATOM 635 O O . LYS A 1 77 ? -5.676 13.820 -23.505 1.00 87.94 77 LYS A O 1
ATOM 640 N N . LYS A 1 78 ? -4.793 15.491 -24.728 1.00 89.44 78 LYS A N 1
ATOM 641 C CA . LYS A 1 78 ? -4.768 14.749 -25.997 1.00 89.44 78 LYS A CA 1
ATOM 642 C C . LYS A 1 78 ? -3.622 13.748 -26.011 1.00 89.44 78 LYS A C 1
ATOM 644 O O . LYS A 1 78 ? -3.814 12.623 -26.451 1.00 89.44 78 LYS A O 1
ATOM 649 N N . LYS A 1 79 ? -2.457 14.158 -25.507 1.00 89.75 79 LYS A N 1
ATOM 650 C CA . LYS A 1 79 ? -1.266 13.301 -25.416 1.00 89.75 79 LYS A CA 1
ATOM 651 C C . LYS A 1 79 ? -1.200 12.477 -24.130 1.00 89.75 79 LYS A C 1
ATOM 653 O O . LYS A 1 79 ? -0.399 11.561 -24.041 1.00 89.75 79 LYS A O 1
ATOM 658 N N . GLN A 1 80 ? -2.041 12.800 -23.146 1.00 86.56 80 GLN A N 1
ATOM 659 C CA . GLN A 1 80 ? -1.979 12.268 -21.782 1.00 86.56 80 GLN A CA 1
ATOM 660 C C . GLN A 1 80 ? -0.623 12.517 -21.096 1.00 86.56 80 GLN A C 1
ATOM 662 O O . GLN A 1 80 ? -0.173 11.726 -20.270 1.00 86.56 80 GLN A O 1
ATOM 667 N N . GLU A 1 81 ? 0.006 13.655 -21.392 1.00 88.38 81 GLU A N 1
ATOM 668 C CA . GLU A 1 81 ? 1.362 13.983 -20.942 1.00 88.38 81 GLU A CA 1
ATOM 669 C C . GLU A 1 81 ? 1.367 15.072 -19.868 1.00 88.38 81 GLU A C 1
ATOM 671 O O . GLU A 1 81 ? 0.669 16.083 -19.974 1.00 88.38 81 GLU A O 1
ATOM 676 N N . PHE A 1 82 ? 2.208 14.892 -18.847 1.00 82.38 82 PHE A N 1
ATOM 677 C CA . PHE A 1 82 ? 2.495 15.911 -17.839 1.00 82.38 82 PHE A CA 1
ATOM 678 C C . PHE A 1 82 ? 3.856 16.546 -18.095 1.00 82.38 82 PHE A C 1
ATOM 680 O O . PHE A 1 82 ? 4.842 15.847 -18.316 1.00 82.38 82 PHE A O 1
ATOM 687 N N . THR A 1 83 ? 3.935 17.866 -17.973 1.00 84.81 83 THR A N 1
ATOM 688 C CA . THR A 1 83 ? 5.198 18.605 -18.060 1.00 84.81 83 THR A CA 1
ATOM 689 C C . THR A 1 83 ? 5.380 19.487 -16.837 1.00 84.81 83 THR A C 1
ATOM 691 O O . THR A 1 83 ? 4.416 20.025 -16.292 1.00 84.81 83 THR A O 1
ATOM 694 N N . LEU A 1 84 ? 6.622 19.634 -16.372 1.00 82.69 84 LEU A N 1
ATOM 695 C CA . LEU A 1 84 ? 6.942 20.657 -15.382 1.00 82.69 84 LEU A CA 1
ATOM 696 C C . LEU A 1 84 ? 6.831 22.030 -16.043 1.00 82.69 84 LEU A C 1
ATOM 698 O O . LEU A 1 84 ? 7.347 22.247 -17.136 1.00 82.69 84 LEU A O 1
ATOM 702 N N . ASN A 1 85 ? 6.189 22.968 -15.360 1.00 82.38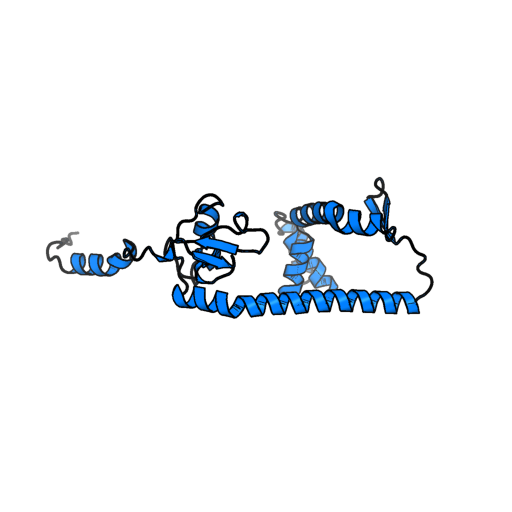 85 ASN A N 1
ATOM 703 C CA . ASN A 1 85 ? 6.029 24.337 -15.829 1.00 82.38 85 ASN A CA 1
ATOM 704 C C . ASN A 1 85 ? 7.266 25.184 -15.471 1.00 82.38 85 ASN A C 1
ATOM 706 O O . ASN A 1 85 ? 7.171 26.194 -14.779 1.00 82.38 85 ASN A O 1
ATOM 710 N N . THR A 1 86 ? 8.450 24.706 -15.861 1.00 81.00 86 THR A N 1
ATOM 711 C CA . THR A 1 86 ? 9.734 25.389 -15.662 1.00 81.00 86 THR A CA 1
ATOM 712 C C . THR A 1 86 ? 10.767 24.921 -16.687 1.00 81.00 86 THR A C 1
ATOM 714 O O . THR A 1 86 ? 10.656 23.827 -17.242 1.00 81.00 86 THR A O 1
ATOM 717 N N . HIS A 1 87 ? 11.800 25.730 -16.910 1.00 82.69 87 HIS A N 1
ATOM 718 C CA . HIS A 1 87 ? 12.937 25.368 -17.749 1.00 82.69 87 HIS A CA 1
ATOM 719 C C . HIS A 1 87 ? 13.923 24.485 -16.974 1.00 82.69 87 HIS A C 1
ATOM 721 O O . HIS A 1 87 ? 14.232 24.738 -15.811 1.00 82.69 87 HIS A O 1
ATOM 727 N N . LEU A 1 88 ? 14.419 23.434 -17.629 1.00 82.88 88 LEU A N 1
ATOM 728 C CA . LEU A 1 88 ? 15.332 22.447 -17.043 1.00 82.88 88 LEU A CA 1
ATOM 729 C C . LEU A 1 88 ? 16.770 22.644 -17.548 1.00 82.88 88 LEU A C 1
ATOM 731 O O . LEU A 1 88 ? 17.394 21.715 -18.050 1.00 82.88 88 LEU A O 1
ATOM 735 N N . ASN A 1 89 ? 17.275 23.870 -17.457 1.00 88.94 89 ASN A N 1
ATOM 736 C CA . ASN A 1 89 ? 18.578 24.285 -17.988 1.00 88.94 89 ASN A CA 1
ATOM 737 C C . ASN A 1 89 ? 19.692 24.380 -16.927 1.00 88.94 89 ASN A C 1
ATOM 739 O O . ASN A 1 89 ? 20.864 24.367 -17.291 1.00 88.94 89 ASN A O 1
ATOM 743 N N . ASP A 1 90 ? 19.355 24.422 -15.636 1.00 88.50 90 ASP A N 1
ATOM 744 C CA . ASP A 1 90 ? 20.331 24.452 -14.538 1.00 88.50 90 ASP A CA 1
ATOM 745 C C . ASP A 1 90 ? 20.469 23.072 -13.875 1.00 88.50 90 ASP A C 1
ATOM 747 O O . ASP A 1 90 ? 19.660 22.661 -13.037 1.00 88.50 90 ASP A O 1
ATOM 751 N N . SER A 1 91 ? 21.519 22.341 -14.251 1.00 82.12 91 SER A N 1
ATOM 752 C CA . SER A 1 91 ? 21.789 20.989 -13.751 1.00 82.12 91 SER A CA 1
ATOM 753 C C . SER A 1 91 ? 22.103 20.946 -12.250 1.00 82.12 91 SER A C 1
ATOM 755 O O . SER A 1 91 ? 21.740 19.975 -11.576 1.00 82.12 91 SER A O 1
ATOM 757 N N . LEU A 1 92 ? 22.728 21.991 -11.697 1.00 84.94 92 LEU A N 1
ATOM 758 C CA . LEU A 1 92 ? 23.043 22.086 -10.273 1.00 84.94 92 LEU A CA 1
ATOM 759 C C . LEU A 1 92 ? 21.751 22.256 -9.469 1.00 84.94 92 LEU A C 1
ATOM 761 O O . LEU A 1 92 ? 21.491 21.494 -8.532 1.00 84.94 92 LEU A O 1
ATOM 765 N N . LEU A 1 93 ? 20.902 23.199 -9.879 1.00 69.56 93 LEU A N 1
ATOM 766 C CA . LEU A 1 93 ? 19.621 23.456 -9.230 1.00 69.56 93 LEU A CA 1
ATOM 767 C C . LEU A 1 93 ? 18.676 22.254 -9.351 1.00 69.56 93 LEU A C 1
ATOM 769 O O . LEU A 1 93 ? 18.037 21.876 -8.367 1.00 69.56 93 LEU A O 1
ATOM 773 N N . ILE A 1 94 ? 18.647 21.578 -10.505 1.00 70.94 94 ILE A N 1
ATOM 774 C CA . ILE A 1 94 ? 17.905 20.320 -10.688 1.00 70.94 94 ILE A CA 1
ATOM 775 C C . ILE A 1 94 ? 18.363 19.265 -9.676 1.00 70.94 94 ILE A C 1
ATOM 777 O O . ILE A 1 94 ? 17.529 18.603 -9.053 1.00 70.94 94 ILE A O 1
ATOM 781 N N . ASN A 1 95 ? 19.672 19.106 -9.467 1.00 65.62 95 ASN A N 1
ATOM 782 C CA . ASN A 1 95 ? 20.199 18.144 -8.500 1.00 65.62 95 ASN A CA 1
ATOM 783 C C . ASN A 1 95 ? 19.827 18.500 -7.054 1.00 65.62 95 ASN A C 1
ATOM 785 O O . ASN A 1 95 ? 19.445 17.610 -6.285 1.00 65.62 95 ASN A O 1
ATOM 789 N N . ILE A 1 96 ? 19.851 19.787 -6.698 1.00 71.88 96 ILE A N 1
ATOM 790 C CA . ILE A 1 96 ? 19.394 20.278 -5.390 1.00 71.88 96 ILE A CA 1
ATOM 791 C C . ILE A 1 96 ? 17.904 19.963 -5.191 1.00 71.88 96 ILE A C 1
ATOM 793 O O . ILE A 1 96 ? 17.528 19.380 -4.169 1.00 71.88 96 ILE A O 1
ATOM 797 N N . ILE A 1 97 ? 17.059 20.266 -6.181 1.00 62.41 97 ILE A N 1
ATOM 798 C CA . ILE A 1 97 ? 15.615 19.983 -6.145 1.00 62.41 97 ILE A CA 1
ATOM 799 C C . ILE A 1 97 ? 15.368 18.476 -6.012 1.00 62.41 97 ILE A C 1
ATOM 801 O O . ILE A 1 97 ? 14.627 18.051 -5.122 1.00 62.41 97 ILE A O 1
ATOM 805 N N . ARG A 1 98 ? 16.044 17.640 -6.813 1.00 61.34 98 ARG A N 1
ATOM 806 C CA . ARG A 1 98 ? 15.956 16.168 -6.726 1.00 61.34 98 ARG A CA 1
ATOM 807 C C . ARG A 1 98 ? 16.342 15.663 -5.339 1.00 61.34 98 ARG A C 1
ATOM 809 O O . ARG A 1 98 ? 15.646 14.812 -4.784 1.00 61.34 98 ARG A O 1
ATOM 816 N N . SER A 1 99 ? 17.427 16.183 -4.767 1.00 60.00 99 SER A N 1
ATOM 817 C CA . SER A 1 99 ? 17.860 15.845 -3.407 1.00 60.00 99 SER A CA 1
ATOM 818 C C . SER A 1 99 ? 16.793 16.221 -2.374 1.00 60.00 99 SER A C 1
ATOM 820 O O . SER A 1 99 ? 16.447 15.412 -1.507 1.00 60.00 99 SER A O 1
ATOM 822 N N . LYS A 1 100 ? 16.176 17.401 -2.512 1.00 58.50 100 LYS A N 1
ATOM 823 C CA . LYS A 1 100 ? 15.103 17.850 -1.619 1.00 58.50 100 LYS A CA 1
ATOM 824 C C . LYS A 1 100 ? 13.845 16.985 -1.733 1.00 58.50 100 LYS A C 1
ATOM 826 O O . LYS A 1 100 ? 13.291 16.604 -0.701 1.00 58.50 100 LYS A O 1
ATOM 831 N N . CYS A 1 101 ? 13.442 16.597 -2.944 1.00 54.66 101 CYS A N 1
ATOM 832 C CA . CYS A 1 101 ? 12.347 15.648 -3.170 1.00 54.66 101 CYS A CA 1
ATOM 833 C C . CYS A 1 101 ? 12.640 14.288 -2.520 1.00 54.66 101 CYS A C 1
ATOM 835 O O . CYS A 1 101 ? 11.810 13.775 -1.770 1.00 54.66 101 CYS A O 1
ATOM 837 N N . LYS A 1 102 ? 13.843 13.732 -2.729 1.00 53.28 102 LYS A N 1
ATOM 838 C CA . LYS A 1 102 ? 14.278 12.477 -2.088 1.00 53.28 102 LYS A CA 1
ATOM 839 C C . LYS A 1 102 ? 14.236 12.573 -0.563 1.00 53.28 102 LYS A C 1
ATOM 841 O O . LYS A 1 102 ? 13.765 11.647 0.094 1.00 53.28 102 LYS A O 1
ATOM 846 N N . SER A 1 103 ? 14.690 13.694 -0.004 1.00 56.09 103 SER A N 1
ATOM 847 C CA . SER A 1 103 ? 14.640 13.956 1.436 1.00 56.09 103 SER A CA 1
ATOM 848 C C . SER A 1 103 ? 13.200 13.969 1.963 1.00 56.09 103 SER A C 1
ATOM 850 O O . SER A 1 103 ? 12.913 13.278 2.937 1.00 56.09 103 SER A O 1
ATOM 852 N N . LYS A 1 104 ? 12.263 14.633 1.269 1.00 52.88 104 LYS A N 1
ATOM 853 C CA . LYS A 1 104 ? 10.834 14.635 1.633 1.00 52.88 104 LYS A CA 1
ATOM 854 C C . LYS A 1 104 ? 10.181 13.256 1.560 1.00 52.88 104 LYS A C 1
ATOM 856 O O . LYS A 1 104 ? 9.425 12.894 2.460 1.00 52.88 104 LYS A O 1
ATOM 861 N N . ILE A 1 105 ? 10.517 12.457 0.548 1.00 52.69 105 ILE A N 1
ATOM 862 C CA . ILE A 1 105 ? 10.059 11.062 0.449 1.00 52.69 105 ILE A CA 1
ATOM 863 C C . ILE A 1 105 ? 10.602 10.243 1.628 1.00 52.69 105 ILE A C 1
ATOM 865 O O . ILE A 1 105 ? 9.852 9.514 2.278 1.00 52.69 105 ILE A O 1
ATOM 869 N N . LYS A 1 106 ? 11.895 10.383 1.947 1.00 54.62 106 LYS A N 1
ATOM 870 C CA . LYS A 1 106 ? 12.533 9.679 3.068 1.00 54.62 106 LYS A CA 1
ATOM 871 C C . LYS A 1 106 ? 11.927 10.081 4.416 1.00 54.62 106 LYS A C 1
ATOM 873 O O . LYS A 1 106 ? 11.667 9.203 5.235 1.00 54.62 106 LYS A O 1
ATOM 878 N N . GLU A 1 107 ? 11.681 11.372 4.630 1.00 61.22 107 GLU A N 1
ATOM 879 C CA . GLU A 1 107 ? 11.006 11.921 5.811 1.00 61.22 107 GLU A CA 1
ATOM 880 C C . GLU A 1 107 ? 9.625 11.275 5.986 1.00 61.22 107 GLU A C 1
ATOM 882 O O . GLU A 1 107 ? 9.370 10.651 7.019 1.00 61.22 107 GLU A O 1
ATOM 887 N N . TRP A 1 108 ? 8.783 11.308 4.947 1.00 58.09 108 TRP A N 1
ATOM 888 C CA . TRP A 1 108 ? 7.460 10.680 4.963 1.00 58.09 108 TRP A CA 1
ATOM 889 C C . TRP A 1 108 ? 7.532 9.177 5.254 1.00 58.09 108 TRP A C 1
ATOM 891 O O . TRP A 1 108 ? 6.837 8.692 6.143 1.00 58.09 108 TRP A O 1
ATOM 901 N N . LEU A 1 109 ? 8.427 8.439 4.585 1.00 50.09 109 LEU A N 1
ATOM 902 C CA . LEU A 1 109 ? 8.623 7.004 4.825 1.00 50.09 109 LEU A CA 1
ATOM 903 C C . LEU A 1 109 ? 9.081 6.717 6.260 1.00 50.09 109 LEU A C 1
ATOM 905 O O . LEU A 1 109 ? 8.658 5.729 6.858 1.00 50.09 109 LEU A O 1
ATOM 909 N N . SER A 1 110 ? 9.953 7.556 6.822 1.00 58.97 110 SER A N 1
ATOM 910 C CA . SER A 1 110 ? 10.434 7.409 8.198 1.00 58.97 110 SER A CA 1
ATOM 911 C C . SER A 1 110 ? 9.336 7.679 9.224 1.00 58.97 110 SER A C 1
ATOM 913 O O . SER A 1 110 ? 9.198 6.910 10.173 1.00 58.97 110 SER A O 1
ATOM 915 N N . ASN A 1 111 ? 8.507 8.699 8.996 1.00 53.78 111 ASN A N 1
ATOM 916 C CA . ASN A 1 111 ? 7.356 9.011 9.834 1.00 53.78 111 ASN A CA 1
ATOM 917 C C . ASN A 1 111 ? 6.303 7.912 9.723 1.00 53.78 111 ASN A C 1
ATOM 919 O O . ASN A 1 111 ? 5.816 7.441 10.742 1.00 53.78 111 ASN A O 1
ATOM 923 N N . LYS A 1 112 ? 6.061 7.383 8.518 1.00 49.25 112 LYS A N 1
ATOM 924 C CA . LYS A 1 112 ? 5.185 6.228 8.320 1.00 49.25 112 LYS A CA 1
ATOM 925 C C . LYS A 1 112 ? 5.699 4.989 9.044 1.00 49.25 112 LYS A C 1
ATOM 927 O O . LYS A 1 112 ? 4.931 4.296 9.697 1.00 49.25 112 LYS A O 1
ATOM 932 N N . LYS A 1 113 ? 7.008 4.723 9.001 1.00 49.12 113 LYS A N 1
ATOM 933 C CA . LYS A 1 113 ? 7.629 3.650 9.794 1.00 49.12 113 LYS A CA 1
ATOM 934 C C . LYS A 1 113 ? 7.503 3.896 11.300 1.00 49.12 113 LYS A C 1
ATOM 936 O O . LYS A 1 113 ? 7.314 2.932 12.029 1.00 49.12 113 LYS A O 1
ATOM 941 N N . LYS A 1 114 ? 7.599 5.142 11.775 1.00 54.78 114 LYS A N 1
ATOM 942 C CA . LYS A 1 114 ? 7.376 5.498 13.187 1.00 54.78 114 LYS A CA 1
ATOM 943 C C . LYS A 1 114 ? 5.913 5.326 13.601 1.00 54.78 114 LYS A C 1
ATOM 945 O O . LYS A 1 114 ? 5.686 4.736 14.644 1.00 54.78 114 LYS A O 1
ATOM 950 N N . GLU A 1 115 ? 4.947 5.735 12.778 1.00 46.41 115 GLU A N 1
ATOM 951 C CA . GLU A 1 115 ? 3.515 5.454 12.983 1.00 46.41 115 GLU A CA 1
ATOM 952 C C . GLU A 1 115 ? 3.257 3.945 13.050 1.00 46.41 115 GLU A C 1
ATOM 954 O O . GLU A 1 115 ? 2.586 3.463 13.958 1.00 46.41 115 GLU A O 1
ATOM 959 N N . LEU A 1 116 ? 3.849 3.179 12.128 1.00 43.69 116 LEU A N 1
ATOM 960 C CA . LEU A 1 116 ? 3.764 1.720 12.131 1.00 43.69 116 LEU A CA 1
ATOM 961 C C . LEU A 1 116 ? 4.412 1.120 13.392 1.00 43.69 116 LEU A C 1
ATOM 963 O O . LEU A 1 116 ? 3.858 0.184 13.959 1.00 43.69 116 LEU A O 1
ATOM 967 N N . LYS A 1 117 ? 5.522 1.683 13.889 1.00 45.34 117 LYS A N 1
ATOM 968 C CA . LYS A 1 117 ? 6.153 1.286 15.162 1.00 45.34 117 LYS A CA 1
ATOM 969 C C . LYS A 1 117 ? 5.344 1.695 16.403 1.00 45.34 117 LYS A C 1
ATOM 971 O O . LYS A 1 117 ? 5.266 0.914 17.339 1.00 45.34 117 LYS A O 1
ATOM 976 N N . GLN A 1 118 ? 4.693 2.858 16.422 1.00 47.22 1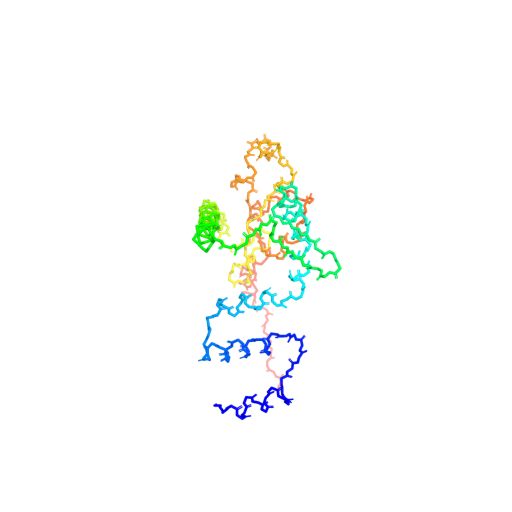18 GLN A N 1
ATOM 977 C CA . GLN A 1 118 ? 3.753 3.235 17.490 1.00 47.22 118 GLN A CA 1
ATOM 978 C C . GLN A 1 118 ? 2.503 2.347 17.477 1.00 47.22 118 GLN A C 1
ATOM 980 O O . GLN A 1 118 ? 1.969 2.022 18.530 1.00 47.22 118 GLN A O 1
ATOM 985 N N . SER A 1 119 ? 2.083 1.876 16.300 1.00 47.44 119 SER A N 1
ATOM 986 C CA . SER A 1 119 ? 1.027 0.868 16.179 1.00 47.44 119 SER A CA 1
ATOM 987 C C . SER A 1 119 ? 1.481 -0.549 16.551 1.00 47.44 119 SER A C 1
ATOM 989 O O . SER A 1 119 ? 0.629 -1.408 16.749 1.00 47.44 119 SER A O 1
ATOM 991 N N . GLN A 1 120 ? 2.792 -0.812 16.669 1.00 49.19 120 GLN A N 1
ATOM 992 C CA . GLN A 1 120 ? 3.318 -2.142 16.997 1.00 49.19 120 GLN A CA 1
ATOM 993 C C . GLN A 1 120 ? 3.136 -2.517 18.468 1.00 49.19 120 GLN A C 1
ATOM 995 O O . GLN A 1 120 ? 2.939 -3.701 18.700 1.00 49.19 120 GLN A O 1
ATOM 1000 N N . SER A 1 121 ? 3.120 -1.588 19.437 1.00 64.94 121 SER A N 1
ATOM 1001 C CA . SER A 1 121 ? 2.830 -1.969 20.834 1.00 64.94 121 SER A CA 1
ATOM 1002 C C . SER A 1 121 ? 1.372 -2.394 20.988 1.00 64.94 121 SER A C 1
ATOM 1004 O O . SER A 1 121 ? 1.105 -3.515 21.394 1.00 64.94 121 SER A O 1
ATOM 1006 N N . ILE A 1 122 ? 0.428 -1.570 20.524 1.00 75.38 122 ILE A N 1
ATOM 1007 C CA . ILE A 1 122 ? -1.004 -1.874 20.626 1.00 75.38 122 ILE A CA 1
ATOM 1008 C C . ILE A 1 122 ? -1.381 -3.079 19.751 1.00 75.38 122 ILE A C 1
ATOM 1010 O O . ILE A 1 122 ? -2.125 -3.946 20.198 1.00 75.38 122 ILE A O 1
ATOM 1014 N N . ARG A 1 123 ? -0.855 -3.186 18.520 1.00 78.69 123 ARG A N 1
ATOM 1015 C CA . ARG A 1 123 ? -1.094 -4.367 17.671 1.00 78.69 123 ARG A CA 1
ATOM 1016 C C . ARG A 1 123 ? -0.548 -5.632 18.322 1.00 78.69 123 ARG A C 1
ATOM 1018 O O . ARG A 1 123 ? -1.245 -6.640 18.321 1.00 78.69 123 ARG A O 1
ATOM 1025 N N . TYR A 1 124 ? 0.676 -5.582 18.848 1.00 79.12 124 TYR A N 1
ATOM 1026 C CA . TYR A 1 124 ? 1.271 -6.716 19.548 1.00 79.12 124 TYR A CA 1
ATOM 1027 C C . TYR A 1 124 ? 0.452 -7.088 20.784 1.00 79.12 124 TYR A C 1
ATOM 1029 O O . TYR A 1 124 ? 0.126 -8.254 20.949 1.00 79.12 124 TYR A O 1
ATOM 1037 N N . GLU A 1 125 ? 0.037 -6.114 21.593 1.00 80.94 125 GLU A N 1
ATOM 1038 C CA . GLU A 1 125 ? -0.797 -6.340 22.774 1.00 80.94 125 GLU A CA 1
ATOM 1039 C C . GLU A 1 125 ? -2.143 -6.985 22.426 1.00 80.94 125 GLU A C 1
ATOM 1041 O O . GLU A 1 125 ? -2.502 -7.987 23.034 1.00 80.94 125 GLU A O 1
ATOM 1046 N N . VAL A 1 126 ? -2.867 -6.476 21.422 1.00 86.31 126 VAL A N 1
ATOM 1047 C CA . VAL A 1 126 ? -4.171 -7.036 21.018 1.00 86.31 126 VAL A CA 1
ATOM 1048 C C . VAL A 1 126 ? -4.018 -8.442 20.418 1.00 86.31 126 VAL A C 1
ATOM 1050 O O . VAL A 1 126 ? -4.847 -9.319 20.667 1.00 86.31 126 VAL A O 1
ATOM 1053 N N . LEU A 1 127 ? -2.956 -8.701 19.646 1.00 85.06 127 LEU A N 1
ATOM 1054 C CA . LEU A 1 127 ? -2.661 -10.049 19.139 1.00 85.06 127 LEU A CA 1
ATOM 1055 C C . LEU A 1 127 ? -2.236 -11.005 20.261 1.00 85.06 127 LEU A C 1
ATOM 1057 O O . LEU A 1 127 ? -2.642 -12.163 20.260 1.00 85.06 127 LEU A O 1
ATOM 1061 N N . SER A 1 128 ? -1.454 -10.522 21.226 1.00 78.50 128 SER A N 1
ATOM 1062 C CA . SER A 1 128 ? -1.014 -11.296 22.386 1.00 78.50 128 SER A CA 1
ATOM 1063 C C . SER A 1 128 ? -2.199 -11.670 23.279 1.00 78.50 128 SER A C 1
ATOM 1065 O O . SER A 1 128 ? -2.338 -12.832 23.637 1.00 78.50 128 SER A O 1
ATOM 1067 N N . GLU A 1 129 ? -3.095 -10.727 23.585 1.00 81.50 129 GLU A N 1
ATOM 1068 C CA . GLU A 1 129 ? -4.303 -10.966 24.396 1.00 81.50 129 GLU A CA 1
ATOM 1069 C C . GLU A 1 129 ? -5.324 -11.881 23.715 1.00 81.50 129 GLU A C 1
ATOM 1071 O O . GLU A 1 129 ? -6.078 -12.580 24.386 1.00 81.50 129 GLU A O 1
ATOM 1076 N N . SER A 1 130 ? -5.355 -11.897 22.382 1.00 83.94 130 SER A N 1
ATOM 1077 C CA . SER A 1 130 ? -6.215 -12.807 21.615 1.00 83.94 130 SER A CA 1
ATOM 1078 C C . SER A 1 130 ? -5.595 -14.190 21.400 1.00 83.94 130 SER A C 1
ATOM 1080 O O . SER A 1 130 ? -6.167 -15.005 20.677 1.00 83.94 130 SER A O 1
ATOM 1082 N N . ASN A 1 131 ? -4.422 -14.468 21.984 1.00 83.00 131 ASN A N 1
ATOM 1083 C CA . ASN A 1 131 ? -3.613 -15.657 21.704 1.00 83.00 131 ASN A CA 1
ATOM 1084 C C . ASN A 1 131 ? -3.426 -15.891 20.197 1.00 83.00 131 ASN A C 1
ATOM 1086 O O . ASN A 1 131 ? -3.407 -17.030 19.739 1.00 83.00 131 ASN A O 1
ATOM 1090 N N . GLN A 1 132 ? -3.321 -14.804 19.426 1.00 83.56 132 GLN A N 1
ATOM 1091 C CA . GLN A 1 132 ? -3.201 -14.808 17.969 1.00 83.56 132 GLN A CA 1
ATOM 1092 C C . GLN A 1 132 ? -4.370 -15.499 17.244 1.00 83.56 132 GLN A C 1
ATOM 1094 O O . GLN A 1 132 ? -4.205 -16.009 16.136 1.00 83.56 132 GLN A O 1
ATOM 1099 N N . LYS A 1 133 ? -5.564 -15.497 17.844 1.00 87.25 133 LYS A N 1
ATOM 1100 C CA . LYS A 1 133 ? -6.783 -16.081 17.274 1.00 87.25 133 LYS A CA 1
ATOM 1101 C C . LYS A 1 133 ? -7.810 -15.008 16.940 1.00 87.25 133 LYS A C 1
ATOM 1103 O O . LYS A 1 133 ? -7.891 -13.960 17.575 1.00 87.25 133 LYS A O 1
ATOM 1108 N N . CYS A 1 134 ? -8.645 -15.283 15.944 1.00 89.88 134 CYS A N 1
ATOM 1109 C CA . CYS A 1 134 ? -9.784 -14.423 15.636 1.00 89.88 134 CYS A CA 1
ATOM 1110 C C . CYS A 1 134 ? -10.796 -14.409 16.794 1.00 89.88 134 CYS A C 1
ATOM 1112 O O . CYS A 1 134 ? -11.288 -15.455 17.191 1.00 89.88 134 CYS A O 1
ATOM 1114 N N . ALA A 1 135 ? -11.199 -13.234 17.271 1.00 89.75 135 ALA A N 1
ATOM 1115 C CA . ALA A 1 135 ? -12.191 -13.090 18.337 1.00 89.75 135 ALA A CA 1
ATOM 1116 C C . ALA A 1 135 ? -13.591 -13.619 17.960 1.00 89.75 135 ALA A C 1
ATOM 1118 O O . ALA A 1 135 ? -14.361 -13.983 18.840 1.00 89.75 135 ALA A O 1
ATOM 1119 N N . LEU A 1 136 ? -13.922 -13.681 16.662 1.00 88.44 136 LEU A N 1
ATOM 1120 C CA . LEU A 1 136 ? -15.211 -14.188 16.181 1.00 88.44 136 LEU A CA 1
ATOM 1121 C C . LEU A 1 136 ? -15.205 -15.710 15.970 1.00 88.44 136 LEU A C 1
ATOM 1123 O O . LEU A 1 136 ? -15.980 -16.427 16.593 1.00 88.44 136 LEU A O 1
ATOM 1127 N N . CYS A 1 137 ? -14.351 -16.221 15.077 1.00 84.44 137 CYS A N 1
ATOM 1128 C CA . CYS A 1 137 ? -14.352 -17.644 14.708 1.00 84.44 137 CYS A CA 1
ATOM 1129 C C . CYS A 1 137 ? -13.254 -18.466 15.394 1.00 84.44 137 CYS A C 1
ATOM 1131 O O . CYS A 1 137 ? -13.235 -19.690 15.280 1.00 84.44 137 CYS A O 1
ATOM 1133 N N . GLY A 1 138 ? -12.305 -17.802 16.057 1.00 84.31 138 GLY A N 1
ATOM 1134 C CA . GLY A 1 138 ? -11.190 -18.420 16.761 1.00 84.31 138 GLY A CA 1
ATOM 1135 C C . GLY A 1 138 ? -10.096 -19.025 15.874 1.00 84.31 138 GLY A C 1
ATOM 1136 O O . GLY A 1 138 ? -9.228 -19.725 16.396 1.00 84.31 138 GLY A O 1
ATOM 1137 N N . ILE A 1 139 ? -10.127 -18.848 14.548 1.00 79.88 139 ILE A N 1
ATOM 1138 C CA . ILE A 1 139 ? -9.057 -19.351 13.666 1.00 79.88 139 ILE A CA 1
ATOM 1139 C C . ILE A 1 139 ? -7.698 -18.771 14.079 1.00 79.88 139 ILE A C 1
ATOM 1141 O O . ILE A 1 139 ? -7.621 -17.605 14.466 1.00 79.88 139 ILE A O 1
ATOM 1145 N N . ASP A 1 140 ? -6.665 -19.607 14.030 1.00 81.81 140 ASP A N 1
ATOM 1146 C CA . ASP A 1 140 ? -5.303 -19.270 14.440 1.00 81.81 140 ASP A CA 1
ATOM 1147 C C . ASP A 1 140 ? -4.554 -18.490 13.349 1.00 81.81 140 ASP A C 1
ATOM 1149 O O . ASP A 1 140 ? -4.803 -18.691 12.153 1.00 81.81 140 ASP A O 1
ATOM 1153 N N . SER A 1 141 ? -3.622 -17.625 13.757 1.00 81.06 141 SER A N 1
ATOM 1154 C CA . SER A 1 141 ? -2.801 -16.817 12.849 1.00 81.06 141 SER A CA 1
ATOM 1155 C C . SER A 1 141 ? -1.925 -17.642 11.907 1.00 81.06 141 SER A C 1
ATOM 1157 O O . SER A 1 141 ? -1.611 -17.170 10.815 1.00 81.06 141 SER A O 1
ATOM 1159 N N . SER A 1 142 ? -1.576 -18.877 12.283 1.00 76.50 142 SER A N 1
ATOM 1160 C CA . SER A 1 142 ? -0.869 -19.825 11.411 1.00 76.50 142 SER A CA 1
ATOM 1161 C C . SER A 1 142 ? -1.706 -20.292 10.216 1.00 76.50 142 SER A C 1
ATOM 1163 O O . SER A 1 142 ? -1.143 -20.676 9.193 1.00 76.50 142 SER A O 1
ATOM 1165 N N . ILE A 1 143 ? -3.038 -20.239 10.326 1.00 67.44 143 ILE A N 1
ATOM 1166 C CA . ILE A 1 143 ? -3.973 -20.703 9.291 1.00 67.44 143 ILE A CA 1
ATOM 1167 C C . ILE A 1 143 ? -4.519 -19.524 8.478 1.00 67.44 143 ILE A C 1
ATOM 1169 O O . ILE A 1 143 ? -4.698 -19.631 7.267 1.00 67.44 143 ILE A O 1
ATOM 1173 N N . SER A 1 144 ? -4.797 -18.388 9.120 1.00 72.12 144 SER A N 1
ATOM 1174 C CA . SER A 1 144 ? -5.313 -17.194 8.448 1.00 72.12 144 SER A CA 1
ATOM 1175 C C . SER A 1 144 ? -4.725 -15.929 9.046 1.00 72.12 144 SER A C 1
ATOM 1177 O O . SER A 1 144 ? -4.678 -15.774 10.260 1.00 72.12 144 SER A O 1
ATOM 1179 N N . ASN A 1 145 ? -4.415 -14.955 8.189 1.00 85.06 145 ASN A N 1
ATOM 1180 C CA . ASN A 1 145 ? -3.992 -13.629 8.633 1.00 85.06 145 ASN A CA 1
ATOM 1181 C C . ASN A 1 145 ? -5.024 -13.010 9.588 1.00 85.06 145 ASN A C 1
ATOM 1183 O O . ASN A 1 145 ? -6.223 -12.982 9.280 1.00 85.06 145 ASN A O 1
ATOM 1187 N N . ILE A 1 146 ? -4.527 -12.520 10.728 1.00 87.25 146 ILE A N 1
ATOM 1188 C CA . ILE A 1 146 ? -5.299 -11.823 11.757 1.00 87.25 146 ILE A CA 1
ATOM 1189 C C . ILE A 1 146 ? -4.981 -10.327 11.701 1.00 87.25 146 ILE A C 1
ATOM 1191 O O . ILE A 1 146 ? -3.828 -9.894 11.819 1.00 87.25 146 ILE A O 1
ATOM 1195 N N . ASP A 1 147 ? -6.033 -9.539 11.535 1.00 89.00 147 ASP A N 1
ATOM 1196 C CA . ASP A 1 147 ? -6.011 -8.088 11.500 1.00 89.00 147 ASP A CA 1
ATOM 1197 C C . ASP A 1 147 ? -6.554 -7.496 12.799 1.00 89.00 147 ASP A C 1
ATOM 1199 O O . ASP A 1 147 ? -7.303 -8.134 13.537 1.00 89.00 147 ASP A O 1
ATOM 1203 N N . ILE A 1 148 ? -6.159 -6.252 13.072 1.00 89.31 148 ILE A N 1
ATOM 1204 C CA . ILE A 1 148 ? -6.711 -5.467 14.175 1.00 89.31 148 ILE A CA 1
ATOM 1205 C C . ILE A 1 148 ? -7.827 -4.597 13.613 1.00 89.31 148 ILE A C 1
ATOM 1207 O O . ILE A 1 148 ? -7.562 -3.709 12.801 1.00 89.31 148 ILE A O 1
ATOM 1211 N N . ASP A 1 149 ? -9.049 -4.867 14.054 1.00 89.44 149 ASP A N 1
ATOM 1212 C CA . ASP A 1 149 ? -10.263 -4.166 13.655 1.00 89.44 149 ASP A CA 1
ATOM 1213 C C . ASP A 1 149 ? -10.801 -3.277 14.786 1.00 89.44 149 ASP A C 1
ATOM 1215 O O . ASP A 1 149 ? -10.590 -3.541 15.974 1.00 89.44 149 ASP A O 1
ATOM 1219 N N . HIS A 1 150 ? -11.507 -2.214 14.404 1.00 91.25 150 HIS A N 1
ATOM 1220 C CA . HIS A 1 150 ? -12.184 -1.303 15.321 1.00 91.25 150 HIS A CA 1
ATOM 1221 C C . HIS A 1 150 ? -13.581 -1.834 15.649 1.00 91.25 150 HIS A C 1
ATOM 1223 O O . HIS A 1 150 ? -14.402 -2.053 14.758 1.00 91.25 150 HIS A O 1
ATOM 1229 N N . ILE A 1 151 ? -13.882 -1.983 16.939 1.00 90.88 151 ILE A N 1
ATOM 1230 C CA . ILE A 1 151 ? -15.217 -2.361 17.418 1.00 90.88 151 ILE A CA 1
ATOM 1231 C C . ILE A 1 151 ? -16.208 -1.274 16.998 1.00 90.88 151 ILE A C 1
ATOM 1233 O O . ILE A 1 151 ? -17.044 -1.520 16.132 1.00 90.88 151 ILE A O 1
ATOM 1237 N N . VAL A 1 152 ? -16.029 -0.050 17.509 1.00 90.19 152 VAL A N 1
ATOM 1238 C CA . VAL A 1 152 ? -16.722 1.148 17.023 1.00 90.19 152 VAL A CA 1
ATOM 1239 C C . VAL A 1 152 ? -15.936 1.730 15.839 1.00 90.19 152 VAL A C 1
ATOM 1241 O O . VAL A 1 152 ? -14.780 2.132 16.027 1.00 90.19 152 VAL A O 1
ATOM 1244 N N . PRO A 1 153 ? -16.529 1.809 14.631 1.00 88.44 153 PRO A N 1
ATOM 1245 C CA . PRO A 1 153 ? -15.823 2.230 13.424 1.00 88.44 153 PRO A CA 1
ATOM 1246 C C . PRO A 1 153 ? -15.252 3.647 13.499 1.00 88.44 153 PRO A C 1
ATOM 1248 O O . PRO A 1 153 ? -15.856 4.553 14.078 1.00 88.44 153 PRO A O 1
ATOM 1251 N N . LYS A 1 154 ? -14.142 3.880 12.787 1.00 88.50 154 LYS A N 1
ATOM 1252 C CA . LYS A 1 154 ? -13.523 5.213 12.681 1.00 88.50 154 LYS A CA 1
ATOM 1253 C C . LYS A 1 154 ? -14.440 6.295 12.130 1.00 88.50 154 LYS A C 1
ATOM 1255 O O . LYS A 1 154 ? -14.301 7.450 12.511 1.00 88.50 154 LYS A O 1
ATOM 1260 N N . SER A 1 155 ? -15.381 5.927 11.266 1.00 87.94 155 SER A N 1
ATOM 1261 C CA . SER A 1 155 ? -16.369 6.853 10.710 1.00 87.94 155 SER A CA 1
ATOM 1262 C C . SER A 1 155 ? -17.311 7.450 11.760 1.00 87.94 155 SER A C 1
ATOM 1264 O O . SER A 1 155 ? -17.911 8.484 11.490 1.00 87.94 155 SER A O 1
ATOM 1266 N N . ARG A 1 156 ? -17.436 6.833 12.945 1.00 87.19 156 ARG A N 1
ATOM 1267 C CA . ARG A 1 156 ? -18.252 7.338 14.062 1.00 87.19 156 ARG A CA 1
ATOM 1268 C C . ARG A 1 156 ? -17.465 8.220 15.043 1.00 87.19 156 ARG A C 1
ATOM 1270 O O . ARG A 1 156 ? -18.022 8.630 16.058 1.00 87.19 156 ARG A O 1
ATOM 1277 N N . ALA A 1 157 ? -16.183 8.485 14.787 1.00 90.88 157 ALA A N 1
ATOM 1278 C CA . ALA A 1 157 ? -15.377 9.344 15.649 1.00 90.88 157 ALA A CA 1
ATOM 1279 C C . ALA A 1 157 ? -15.782 10.822 15.521 1.00 90.88 157 ALA A C 1
ATOM 1281 O O . ALA A 1 157 ? -16.079 11.305 14.429 1.00 90.88 157 ALA A O 1
ATOM 1282 N N . ASP A 1 158 ? -15.761 11.548 16.641 1.00 90.94 158 ASP A N 1
ATOM 1283 C CA . ASP A 1 158 ? -15.943 12.998 16.658 1.00 90.94 158 ASP A CA 1
ATOM 1284 C C . ASP A 1 158 ? -14.768 13.721 15.973 1.00 90.94 158 ASP A C 1
ATOM 1286 O O . ASP A 1 158 ? -13.731 13.135 15.654 1.00 90.94 158 ASP A O 1
ATOM 1290 N N . LYS A 1 159 ? -14.904 15.037 15.773 1.00 88.81 159 LYS A N 1
ATOM 1291 C CA . LYS A 1 159 ? -13.854 15.886 15.178 1.00 88.81 159 LYS A CA 1
ATOM 1292 C C . LYS A 1 159 ? -12.503 15.829 15.911 1.00 88.81 159 LYS A C 1
ATOM 1294 O O . LYS A 1 159 ? -11.484 16.186 15.331 1.00 88.81 159 LYS A O 1
ATOM 1299 N N . ASN A 1 160 ? -12.497 15.379 17.166 1.00 87.44 160 ASN A N 1
ATOM 1300 C CA . ASN A 1 160 ? -11.311 15.240 18.005 1.00 87.44 160 ASN A CA 1
ATOM 1301 C C . ASN A 1 160 ? -10.790 13.786 18.029 1.00 87.44 160 ASN A C 1
ATOM 1303 O O . ASN A 1 160 ? -9.896 13.469 18.813 1.00 87.44 160 ASN A O 1
ATOM 1307 N N . GLY A 1 161 ? -11.342 12.895 17.197 1.00 89.44 161 GLY A N 1
ATOM 1308 C CA . GLY A 1 161 ? -10.924 11.500 17.075 1.00 89.44 161 GLY A CA 1
ATOM 1309 C C . GLY A 1 161 ? -11.410 10.589 18.203 1.00 89.44 161 GLY A C 1
ATOM 1310 O O . GLY A 1 161 ? -10.797 9.545 18.432 1.00 89.44 161 GLY A O 1
ATOM 1311 N N . ASN A 1 162 ? -12.475 10.960 18.919 1.00 93.75 162 ASN A N 1
ATOM 1312 C CA . ASN A 1 162 ? -13.015 10.169 20.025 1.00 93.75 162 ASN A CA 1
ATOM 1313 C C . ASN A 1 162 ? -14.327 9.477 19.662 1.00 93.75 162 ASN A C 1
ATOM 1315 O O . ASN A 1 162 ? -15.144 10.015 18.922 1.00 93.75 162 ASN A O 1
ATOM 1319 N N . ILE A 1 163 ? -14.547 8.311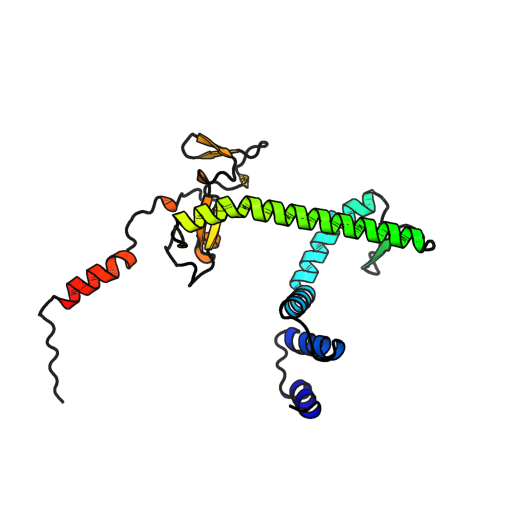 20.256 1.00 93.00 163 ILE A N 1
ATOM 1320 C CA . ILE A 1 163 ? -15.787 7.538 20.187 1.00 93.00 163 ILE A CA 1
ATOM 1321 C C . ILE A 1 163 ? -16.340 7.326 21.598 1.00 93.00 163 ILE A C 1
ATOM 1323 O O . ILE A 1 163 ? -15.623 7.493 22.588 1.00 93.00 163 ILE A O 1
ATOM 1327 N N . ILE A 1 164 ? -17.616 6.953 21.689 1.00 91.06 164 ILE A N 1
ATOM 1328 C CA . ILE A 1 164 ? -18.232 6.473 22.929 1.00 91.06 164 ILE A CA 1
ATOM 1329 C C . ILE A 1 164 ? -18.433 4.966 22.783 1.00 91.06 164 ILE A C 1
ATOM 1331 O O . ILE A 1 164 ? -19.081 4.520 21.838 1.00 91.06 164 ILE A O 1
ATOM 1335 N N . LYS A 1 165 ? -17.879 4.190 23.716 1.00 87.12 165 LYS A N 1
ATOM 1336 C CA . LYS A 1 165 ? -18.086 2.741 23.823 1.00 87.12 165 LYS A CA 1
ATOM 1337 C C . LYS A 1 165 ? -18.387 2.402 25.275 1.00 87.12 165 LYS A C 1
ATOM 1339 O O . LYS A 1 165 ? -17.674 2.865 26.160 1.00 87.12 165 LYS A O 1
ATOM 1344 N N . ASP A 1 166 ? -19.436 1.616 25.512 1.00 85.56 166 ASP A N 1
ATOM 1345 C CA . ASP A 1 166 ? -19.878 1.228 26.862 1.00 85.56 166 ASP A CA 1
ATOM 1346 C C . ASP A 1 166 ? -20.077 2.447 27.802 1.00 85.56 166 ASP A C 1
ATOM 1348 O O . ASP A 1 166 ? -19.733 2.407 28.978 1.00 85.56 166 ASP A O 1
ATOM 1352 N N . GLY A 1 167 ? -20.571 3.573 27.267 1.00 87.38 167 GLY A N 1
ATOM 1353 C CA . GLY A 1 167 ? -20.770 4.823 28.020 1.00 87.38 167 GLY A CA 1
ATOM 1354 C C . GLY A 1 167 ? -19.497 5.638 28.301 1.00 87.38 167 GLY A C 1
ATOM 1355 O O . GLY A 1 167 ? -19.582 6.713 28.889 1.00 87.38 167 GLY A O 1
ATOM 1356 N N . ILE A 1 168 ? -18.323 5.179 27.855 1.00 88.75 168 ILE A N 1
ATOM 1357 C CA . ILE A 1 168 ? -17.028 5.824 28.110 1.00 88.75 168 ILE A CA 1
ATOM 1358 C C . ILE A 1 168 ? -16.514 6.492 26.831 1.00 88.75 168 ILE A C 1
ATOM 1360 O O . ILE A 1 168 ? -16.419 5.858 25.777 1.00 88.75 168 ILE A O 1
ATOM 1364 N N . LYS A 1 169 ? -16.128 7.771 26.930 1.00 91.94 169 LYS A N 1
ATOM 1365 C CA . LYS A 1 169 ? -15.444 8.493 25.849 1.00 91.94 169 LYS A CA 1
ATOM 1366 C C . LYS A 1 169 ? -13.972 8.076 25.787 1.00 91.94 169 LYS A C 1
ATOM 1368 O O . LYS A 1 169 ? -13.261 8.167 26.785 1.00 91.94 169 LYS A O 1
ATOM 1373 N N . MET A 1 170 ? -13.506 7.643 24.621 1.00 89.94 170 MET A N 1
ATOM 1374 C CA . MET A 1 170 ? -12.117 7.221 24.404 1.00 89.94 170 MET A CA 1
ATOM 1375 C C . MET A 1 170 ? -11.638 7.562 22.994 1.00 89.94 170 MET A C 1
ATOM 1377 O O . MET A 1 170 ? -12.450 7.777 22.093 1.00 89.94 170 MET A O 1
ATOM 1381 N N . ASN A 1 171 ? -10.319 7.594 22.789 1.00 91.94 171 ASN A N 1
ATOM 1382 C CA . ASN A 1 171 ? -9.763 7.760 21.449 1.00 91.94 171 ASN A CA 1
ATOM 1383 C C . ASN A 1 171 ? -10.172 6.573 20.568 1.00 91.94 171 ASN A C 1
ATOM 1385 O O . ASN A 1 171 ? -10.206 5.432 21.020 1.00 91.94 171 ASN A O 1
ATOM 1389 N N . VAL A 1 172 ? -10.436 6.817 19.290 1.00 88.56 172 VAL A N 1
ATOM 1390 C CA . VAL A 1 172 ? -10.851 5.756 18.368 1.00 88.56 172 VAL A CA 1
ATOM 1391 C C . VAL A 1 172 ? -9.815 4.637 18.223 1.00 88.56 172 VAL A C 1
ATOM 1393 O O . VAL A 1 172 ? -10.190 3.492 17.987 1.00 88.56 172 VAL A O 1
ATOM 1396 N N . ASN A 1 173 ? -8.525 4.940 18.395 1.00 87.94 173 ASN A N 1
ATOM 1397 C CA . ASN A 1 173 ? -7.437 3.961 18.353 1.00 87.94 173 ASN A CA 1
ATOM 1398 C C . ASN A 1 173 ? -7.058 3.418 19.743 1.00 87.94 173 ASN A C 1
ATOM 1400 O O . ASN A 1 173 ? -6.035 2.749 19.869 1.00 87.94 173 ASN A O 1
ATOM 1404 N N . ASP A 1 174 ? -7.845 3.713 20.781 1.00 87.94 174 ASP A N 1
ATOM 1405 C CA . ASP A 1 174 ? -7.672 3.126 22.108 1.00 87.94 174 ASP A CA 1
ATOM 1406 C C . ASP A 1 174 ? -7.831 1.603 22.022 1.00 87.94 174 ASP A C 1
ATOM 1408 O O . ASP A 1 174 ? -8.769 1.105 21.398 1.00 87.94 174 ASP A O 1
ATOM 1412 N N . LYS A 1 175 ? -6.931 0.856 22.668 1.00 87.44 175 LYS A N 1
ATOM 1413 C CA . LYS A 1 175 ? -6.938 -0.614 22.711 1.00 87.44 175 LYS A CA 1
ATOM 1414 C C . LYS A 1 175 ? -8.295 -1.191 23.125 1.00 87.44 175 LYS A C 1
ATOM 1416 O O . LYS A 1 175 ? -8.716 -2.225 22.609 1.00 87.44 175 LYS A O 1
ATOM 1421 N N . ARG A 1 176 ? -9.039 -0.504 23.999 1.00 88.44 176 ARG A N 1
ATOM 1422 C CA . ARG A 1 176 ? -10.390 -0.911 24.426 1.00 88.44 176 ARG A CA 1
ATOM 1423 C C . ARG A 1 176 ? -11.406 -0.922 23.280 1.00 88.44 176 ARG A C 1
ATOM 1425 O O . ARG A 1 176 ? -12.411 -1.622 23.399 1.00 88.44 176 ARG A O 1
ATOM 1432 N N . ASN A 1 177 ? -11.130 -0.225 22.179 1.00 92.12 177 ASN A N 1
ATOM 1433 C CA . ASN A 1 177 ? -11.917 -0.209 20.948 1.00 92.12 177 ASN A CA 1
ATOM 1434 C C . ASN A 1 177 ? -11.357 -1.132 19.845 1.00 92.12 177 ASN A C 1
ATOM 1436 O O . ASN A 1 177 ? -11.869 -1.121 18.729 1.00 92.12 177 ASN A O 1
ATOM 1440 N N . LEU A 1 178 ? -10.316 -1.922 20.119 1.00 91.75 178 LEU A N 1
ATOM 1441 C CA . LEU A 1 178 ? -9.682 -2.800 19.133 1.00 91.75 178 LEU A CA 1
ATOM 1442 C C . LEU A 1 178 ? -9.959 -4.277 19.427 1.00 91.75 178 LEU A C 1
ATOM 1444 O O . LEU A 1 178 ? -10.023 -4.690 20.587 1.00 91.75 178 LEU A O 1
ATOM 1448 N N . GLN A 1 179 ? -10.087 -5.074 18.368 1.00 91.81 179 GLN A N 1
ATOM 1449 C CA . GLN A 1 179 ? -10.257 -6.527 18.423 1.00 91.81 179 GLN A CA 1
ATOM 1450 C C . GLN A 1 179 ? -9.501 -7.228 17.288 1.00 91.81 179 GLN A C 1
ATOM 1452 O O . GLN A 1 179 ? -9.263 -6.643 16.236 1.00 91.81 179 GLN A O 1
ATOM 1457 N N . ALA A 1 180 ? -9.120 -8.487 17.499 1.00 93.44 180 ALA A N 1
ATOM 1458 C CA . ALA A 1 180 ? -8.407 -9.293 16.512 1.00 93.44 180 ALA A CA 1
ATOM 1459 C C . ALA A 1 180 ? -9.396 -10.099 15.652 1.00 93.44 180 ALA A C 1
ATOM 1461 O O . ALA A 1 180 ? -10.134 -10.926 16.184 1.00 93.44 180 ALA A O 1
ATOM 1462 N N . LEU A 1 181 ? -9.424 -9.903 14.333 1.00 91.38 181 LEU A N 1
ATOM 1463 C CA . LEU A 1 181 ? -10.309 -10.634 13.414 1.00 91.38 181 LEU A CA 1
ATOM 1464 C C . LEU A 1 181 ? -9.524 -11.220 12.241 1.00 91.38 181 LEU A C 1
ATOM 1466 O O . LEU A 1 181 ? -8.624 -10.578 11.712 1.00 91.38 181 LEU A O 1
ATOM 1470 N N . CYS A 1 182 ? -9.869 -12.434 11.804 1.00 89.25 182 CYS A N 1
ATOM 1471 C CA . CYS A 1 182 ? -9.294 -12.968 10.572 1.00 89.25 182 CYS A CA 1
ATOM 1472 C C . CYS A 1 182 ? -9.831 -12.216 9.353 1.00 89.25 182 CYS A C 1
ATOM 1474 O O . CYS A 1 182 ? -10.919 -11.638 9.408 1.00 89.25 182 CYS A O 1
ATOM 1476 N N . TYR A 1 183 ? -9.105 -12.283 8.237 1.00 83.94 183 TYR A N 1
ATOM 1477 C CA . TYR A 1 183 ? -9.493 -11.633 6.982 1.00 83.94 183 TYR A CA 1
ATOM 1478 C C . TYR A 1 183 ? -10.968 -11.872 6.596 1.00 83.94 183 TYR A C 1
ATOM 1480 O O . TYR A 1 183 ? -11.683 -10.927 6.262 1.00 83.94 183 TYR A O 1
ATOM 1488 N N . VAL A 1 184 ? -11.449 -13.119 6.701 1.00 84.31 184 VAL A N 1
ATOM 1489 C CA . VAL A 1 184 ? -12.828 -13.501 6.341 1.00 84.31 184 VAL A CA 1
ATOM 1490 C C . VAL A 1 184 ? -13.854 -12.850 7.272 1.00 84.31 184 VAL A C 1
ATOM 1492 O O . VAL A 1 184 ? -14.793 -12.207 6.805 1.00 84.31 184 VAL A O 1
ATOM 1495 N N . CYS A 1 185 ? -13.659 -12.967 8.588 1.00 86.12 185 CYS A N 1
ATOM 1496 C CA . CYS A 1 185 ? -14.552 -12.381 9.590 1.00 86.12 185 CYS A CA 1
ATOM 1497 C C . CYS A 1 185 ? -14.560 -10.850 9.525 1.00 86.12 185 CYS A C 1
ATOM 1499 O O . CYS A 1 185 ? -15.624 -10.238 9.585 1.00 86.12 185 CYS A O 1
ATOM 1501 N N . ASN A 1 186 ? -13.388 -10.238 9.344 1.00 86.94 186 ASN A N 1
ATOM 1502 C CA . ASN A 1 186 ? -13.238 -8.791 9.244 1.00 86.94 186 ASN A CA 1
ATOM 1503 C C . ASN A 1 186 ? -14.003 -8.232 8.030 1.00 86.94 186 ASN A C 1
ATOM 1505 O O . ASN A 1 186 ? -14.764 -7.273 8.136 1.00 86.94 186 ASN A O 1
ATOM 1509 N N . ARG A 1 187 ? -13.891 -8.898 6.872 1.00 83.12 187 ARG A N 1
ATOM 1510 C CA . ARG A 1 187 ? -14.656 -8.558 5.659 1.00 83.12 187 ARG A CA 1
ATOM 1511 C C . ARG A 1 187 ? -16.167 -8.728 5.848 1.00 83.12 187 ARG A C 1
ATOM 1513 O O . ARG A 1 187 ? -16.937 -7.965 5.266 1.00 83.12 187 ARG A O 1
ATOM 1520 N N . GLY A 1 188 ? -16.582 -9.717 6.640 1.00 80.00 188 GLY A N 1
ATOM 1521 C CA . GLY A 1 188 ? -17.987 -10.010 6.931 1.00 80.00 188 GLY A CA 1
ATOM 1522 C C . GLY A 1 188 ? -18.678 -8.974 7.824 1.00 80.00 188 GLY A C 1
ATOM 1523 O O . GLY A 1 188 ? -19.853 -8.697 7.601 1.00 80.00 188 GLY A O 1
ATOM 1524 N N . LYS A 1 189 ? -17.956 -8.367 8.779 1.00 72.75 189 LYS A N 1
ATOM 1525 C CA . LYS A 1 189 ? -18.510 -7.448 9.795 1.00 72.75 189 LYS A CA 1
ATOM 1526 C C . LYS A 1 189 ? -19.226 -6.225 9.201 1.00 72.75 189 LYS A C 1
ATOM 1528 O O . LYS A 1 189 ? -20.290 -5.851 9.681 1.00 72.75 189 LYS A O 1
ATOM 1533 N N . ARG A 1 190 ? -18.692 -5.637 8.118 1.00 61.22 190 ARG A N 1
ATOM 1534 C CA . ARG A 1 190 ? -19.165 -4.370 7.501 1.00 61.22 190 ARG A CA 1
ATOM 1535 C C . ARG A 1 190 ? -19.228 -3.195 8.514 1.00 61.22 190 ARG A C 1
ATOM 1537 O O . ARG A 1 190 ? -19.152 -3.360 9.724 1.00 61.22 190 ARG A O 1
ATOM 1544 N N . ASN A 1 191 ? -19.367 -1.956 8.034 1.00 60.72 191 ASN A N 1
ATOM 1545 C CA . ASN A 1 191 ? -19.352 -0.742 8.886 1.00 60.72 191 ASN A CA 1
ATOM 1546 C C . ASN A 1 191 ? -20.622 -0.530 9.744 1.00 60.72 191 ASN A C 1
ATOM 1548 O O . ASN A 1 191 ? -20.820 0.556 10.294 1.00 60.72 191 ASN A O 1
ATOM 1552 N N . LEU A 1 192 ? -21.517 -1.517 9.799 1.00 57.19 192 LEU A N 1
ATOM 1553 C CA . LEU A 1 192 ? -22.841 -1.391 10.411 1.00 57.19 192 LEU A CA 1
ATOM 1554 C C . LEU A 1 192 ? -22.898 -1.986 11.820 1.00 57.19 192 LEU A C 1
ATOM 1556 O O . LEU A 1 192 ? -23.770 -1.593 12.590 1.00 57.19 192 LEU A O 1
ATOM 1560 N N . ASP A 1 193 ? -21.953 -2.861 12.159 1.00 68.38 193 ASP A N 1
ATOM 1561 C CA . ASP A 1 193 ? -21.951 -3.620 13.404 1.00 68.38 193 ASP A CA 1
ATOM 1562 C C . ASP A 1 193 ? -20.815 -3.165 14.339 1.00 68.38 193 ASP A C 1
ATOM 1564 O O . ASP A 1 193 ? -19.642 -3.123 13.943 1.00 68.38 193 ASP A O 1
ATOM 1568 N N . ASP A 1 194 ? -21.170 -2.790 15.570 1.00 77.50 194 ASP A N 1
ATOM 1569 C CA . ASP A 1 194 ? -20.256 -2.423 16.659 1.00 77.50 194 ASP A CA 1
ATOM 1570 C C . ASP A 1 194 ? -20.099 -3.534 17.709 1.00 77.50 194 ASP A C 1
ATOM 1572 O O . ASP A 1 194 ? -19.631 -3.294 18.826 1.00 77.50 194 ASP A O 1
ATOM 1576 N N . GLN A 1 195 ? -20.425 -4.773 17.332 1.00 82.25 195 GLN A N 1
ATOM 1577 C CA . GLN A 1 195 ? -20.267 -5.938 18.187 1.00 82.25 195 GLN A CA 1
ATOM 1578 C C . GLN A 1 195 ? -18.806 -6.158 18.623 1.00 82.25 195 GLN A C 1
ATOM 1580 O O . GLN A 1 195 ? -17.852 -6.172 17.835 1.00 82.25 195 GLN A O 1
ATOM 1585 N N . ASP A 1 196 ? -18.650 -6.339 19.937 1.00 86.56 196 ASP A N 1
ATOM 1586 C CA . ASP A 1 196 ? -17.391 -6.639 20.614 1.00 86.56 196 ASP A CA 1
ATOM 1587 C C . ASP A 1 196 ? -17.222 -8.159 20.737 1.00 86.56 196 ASP A C 1
ATOM 1589 O O . ASP A 1 196 ? -17.716 -8.786 21.681 1.00 86.56 196 ASP A O 1
ATOM 1593 N N . PHE A 1 197 ? -16.523 -8.770 19.778 1.00 85.88 197 PHE A N 1
ATOM 1594 C CA . PHE A 1 197 ? -16.368 -10.224 19.717 1.00 85.88 197 PHE A CA 1
ATOM 1595 C C . PHE A 1 197 ? -15.413 -10.775 20.779 1.00 85.88 197 PHE A C 1
ATOM 1597 O O . PHE A 1 197 ? -15.437 -11.972 21.049 1.00 85.88 197 PHE A O 1
ATOM 1604 N N . ARG A 1 198 ? -14.635 -9.919 21.458 1.00 81.75 198 ARG A N 1
ATOM 1605 C CA . ARG A 1 198 ? -13.727 -10.332 22.546 1.00 81.75 198 ARG A CA 1
ATOM 1606 C C . ARG A 1 198 ? -14.480 -10.932 23.732 1.00 81.75 198 ARG A C 1
ATOM 1608 O O . ARG A 1 198 ? -13.926 -11.744 24.463 1.00 81.75 198 ARG A O 1
ATOM 1615 N N . LYS A 1 199 ? -15.745 -10.534 23.925 1.00 65.62 199 LYS A N 1
ATOM 1616 C CA . LYS A 1 199 ? -16.626 -11.034 24.994 1.00 65.62 199 LYS A CA 1
ATOM 1617 C C . LYS A 1 199 ? -17.231 -12.406 24.689 1.00 65.62 199 LYS A C 1
ATOM 1619 O O . LYS A 1 199 ? -17.904 -12.970 25.549 1.00 65.62 199 LYS A O 1
ATOM 1624 N N . SER A 1 200 ? -16.994 -12.965 23.502 1.00 55.25 200 SER A N 1
ATOM 1625 C CA . SER A 1 200 ? -17.453 -14.306 23.133 1.00 55.25 200 SER A CA 1
ATOM 1626 C C . SER A 1 200 ? -16.577 -15.378 23.793 1.00 55.25 200 SER A C 1
ATOM 1628 O O . SER A 1 200 ? -15.953 -16.193 23.130 1.00 55.25 200 SER A O 1
ATOM 1630 N N . SER A 1 201 ? -16.560 -15.403 25.127 1.00 45.47 201 SER A N 1
ATOM 1631 C CA . SER A 1 201 ? -16.005 -16.469 25.972 1.00 45.47 201 SER A CA 1
ATOM 1632 C C . SER A 1 201 ? -16.904 -17.709 26.025 1.00 45.47 201 SER A C 1
ATOM 1634 O O . SER A 1 201 ? -16.736 -18.586 26.875 1.00 45.47 201 SER A O 1
ATOM 1636 N N . LYS A 1 202 ? -17.885 -17.820 25.122 1.00 47.00 202 LYS A N 1
ATOM 1637 C CA . LYS A 1 202 ? -18.556 -19.097 24.905 1.00 47.00 202 LYS A CA 1
ATOM 1638 C C . LYS A 1 202 ? -17.507 -20.007 24.282 1.00 47.00 202 LYS A C 1
ATOM 1640 O O . LYS A 1 202 ? -17.132 -19.749 23.143 1.00 47.00 202 LYS A O 1
ATOM 1645 N N . LYS A 1 203 ? -17.052 -21.039 25.019 1.00 45.22 203 LYS A N 1
ATOM 1646 C CA . LYS A 1 203 ? -16.346 -22.208 24.452 1.00 45.22 203 LYS A CA 1
ATOM 1647 C C . LYS A 1 203 ? -17.021 -22.492 23.111 1.00 45.22 203 LYS A C 1
ATOM 1649 O O . LYS A 1 203 ? -18.190 -22.899 23.103 1.00 45.22 203 LYS A O 1
ATOM 1654 N N . LEU A 1 204 ? -16.349 -22.184 22.002 1.00 52.25 204 LEU A N 1
ATOM 1655 C CA . LEU A 1 204 ? -16.914 -22.445 20.687 1.00 52.25 204 LEU A CA 1
ATOM 1656 C C . LEU A 1 204 ? -17.112 -23.961 20.617 1.00 52.25 204 LEU A C 1
ATOM 1658 O O . LEU A 1 204 ? -16.385 -24.706 21.270 1.00 52.25 204 LEU A O 1
ATOM 1662 N N . VAL A 1 205 ? -18.100 -24.451 19.867 1.00 49.72 205 VAL A N 1
ATOM 1663 C CA . VAL A 1 205 ? -18.397 -25.900 19.809 1.00 49.72 205 VAL A CA 1
ATOM 1664 C C . VAL A 1 205 ? -17.131 -26.724 19.521 1.00 49.72 205 VAL A C 1
ATOM 1666 O O . VAL A 1 205 ? -16.919 -27.770 20.125 1.00 49.72 205 VAL A O 1
ATOM 1669 N N . ARG A 1 206 ? -16.225 -26.182 18.700 1.00 46.75 206 ARG A N 1
ATOM 1670 C CA . ARG A 1 206 ? -14.912 -26.766 18.396 1.00 46.75 206 ARG A CA 1
ATOM 1671 C C . ARG A 1 206 ? -13.965 -26.902 19.602 1.00 46.75 206 ARG A C 1
ATOM 1673 O O . ARG A 1 206 ? -13.160 -27.819 19.628 1.00 46.75 206 ARG A O 1
ATOM 1680 N N . ASP A 1 207 ? -14.080 -26.044 20.613 1.00 44.00 207 ASP A N 1
ATOM 1681 C CA . ASP A 1 207 ? -13.264 -26.091 21.835 1.00 44.00 207 ASP A CA 1
ATOM 1682 C C . ASP A 1 207 ? -13.763 -27.179 22.810 1.00 44.00 207 ASP A C 1
ATOM 1684 O O . ASP A 1 207 ? -13.076 -27.510 23.773 1.00 44.00 207 ASP A O 1
ATOM 1688 N N . LYS A 1 208 ? -14.951 -27.754 22.555 1.00 52.25 208 LYS A N 1
ATOM 1689 C CA . LYS A 1 208 ? -15.480 -28.951 23.232 1.00 52.25 208 LYS A CA 1
ATOM 1690 C C . LYS A 1 208 ? -15.208 -30.245 22.461 1.00 52.25 208 LYS A C 1
ATOM 1692 O O . LYS A 1 208 ? -15.470 -31.318 22.991 1.00 52.25 208 LYS A O 1
ATOM 1697 N N . VAL A 1 209 ? -14.699 -30.172 21.227 1.00 53.16 209 VAL A N 1
ATOM 1698 C CA . VAL A 1 209 ? -14.459 -31.358 20.381 1.00 53.16 209 VAL A CA 1
ATOM 1699 C C . VAL A 1 209 ? -13.522 -32.367 21.055 1.00 53.16 209 VAL A C 1
ATOM 1701 O O . VAL A 1 209 ? -13.869 -33.544 21.048 1.00 53.16 209 VAL A O 1
ATOM 1704 N N . PRO A 1 210 ? -12.422 -31.968 21.724 1.00 52.22 210 PRO A N 1
ATOM 1705 C CA . PRO A 1 210 ? -11.594 -32.923 22.463 1.00 52.22 210 PRO A CA 1
ATOM 1706 C C . PRO A 1 210 ? -12.346 -33.633 23.605 1.00 52.22 210 PRO A C 1
ATOM 1708 O O . PRO A 1 210 ? -12.226 -34.845 23.748 1.00 52.22 210 PRO A O 1
ATOM 1711 N N . GLU A 1 211 ? -13.172 -32.913 24.377 1.00 54.81 211 GLU A N 1
ATOM 1712 C CA . GLU A 1 211 ? -14.008 -33.486 25.453 1.00 54.81 211 GLU A CA 1
ATOM 1713 C C . GLU A 1 211 ? -15.086 -34.442 24.899 1.00 54.81 211 GLU A C 1
ATOM 1715 O O . GLU A 1 211 ? -15.301 -35.517 25.455 1.00 54.81 211 GLU A O 1
ATOM 1720 N N . LEU A 1 212 ? -15.722 -34.092 23.775 1.00 52.94 212 LEU A N 1
ATOM 1721 C CA . LEU A 1 212 ? -16.742 -34.913 23.104 1.00 52.94 212 LEU A CA 1
ATOM 1722 C C . LEU A 1 212 ? -16.151 -36.186 22.473 1.00 52.94 212 LEU A C 1
ATOM 1724 O O . LEU A 1 212 ? -16.775 -37.247 22.501 1.00 52.94 212 LEU A O 1
ATOM 1728 N N . ILE A 1 213 ? -14.934 -36.106 21.930 1.00 50.72 213 ILE A N 1
ATOM 1729 C CA . ILE A 1 213 ? -14.207 -37.272 21.410 1.00 50.72 213 ILE A CA 1
ATOM 1730 C C . ILE A 1 213 ? -13.828 -38.214 22.565 1.00 50.72 213 ILE A C 1
ATOM 1732 O O . ILE A 1 213 ? -14.037 -39.418 22.473 1.00 50.72 213 ILE A O 1
ATOM 1736 N N . LEU A 1 214 ? -13.356 -37.692 23.699 1.00 46.56 214 LEU A N 1
ATOM 1737 C CA . LEU A 1 214 ? -13.011 -38.522 24.863 1.00 46.56 214 LEU A CA 1
ATOM 1738 C C . LEU A 1 214 ? -14.232 -39.234 25.482 1.00 46.56 214 LEU A C 1
ATOM 1740 O O . LEU A 1 214 ? -14.123 -40.379 25.922 1.00 46.56 214 LEU A O 1
ATOM 1744 N N . GLN A 1 215 ? -15.407 -38.597 25.473 1.00 51.09 215 GLN A N 1
ATOM 1745 C CA . GLN A 1 215 ? -16.667 -39.207 25.927 1.00 51.09 215 GLN A CA 1
ATOM 1746 C C . GLN A 1 215 ? -17.206 -40.289 24.978 1.00 51.09 215 GLN A C 1
ATOM 1748 O O . GLN A 1 215 ? -17.882 -41.213 25.421 1.00 51.09 215 GLN A O 1
ATOM 1753 N N . THR A 1 216 ? -16.908 -40.203 23.680 1.00 47.91 216 THR A N 1
ATOM 1754 C CA . THR A 1 216 ? -17.347 -41.205 22.692 1.00 47.91 216 THR A CA 1
ATOM 1755 C C . THR A 1 216 ? -16.420 -42.419 22.638 1.00 47.91 216 THR A C 1
ATOM 1757 O O . THR A 1 216 ? -16.901 -43.535 22.470 1.00 47.91 216 THR A O 1
ATOM 1760 N N . VAL A 1 217 ? -15.117 -42.240 22.877 1.00 45.56 217 VAL A N 1
ATOM 1761 C CA . VAL A 1 217 ? -14.128 -43.339 22.935 1.00 45.56 217 VAL A CA 1
ATOM 1762 C C . VAL A 1 217 ? -14.277 -44.199 24.203 1.00 45.56 217 VAL A C 1
ATOM 1764 O O . VAL A 1 217 ? -13.831 -45.341 24.236 1.00 45.56 217 VAL A O 1
ATOM 1767 N N . THR A 1 218 ? -14.945 -43.693 25.241 1.00 43.50 218 THR A N 1
ATOM 1768 C CA . THR A 1 218 ? -15.186 -44.419 26.503 1.00 43.50 218 THR A CA 1
ATOM 1769 C C . THR A 1 218 ? -16.537 -45.141 26.560 1.00 43.50 218 THR A C 1
ATOM 1771 O O . THR A 1 218 ? -16.828 -45.809 27.552 1.00 43.50 218 THR A O 1
ATOM 1774 N N . CYS A 1 219 ? -17.360 -45.063 25.506 1.00 37.94 219 CYS A N 1
ATOM 1775 C CA . CYS A 1 219 ? -18.643 -45.760 25.456 1.00 37.94 219 CYS A CA 1
ATOM 1776 C C . CYS A 1 219 ? -18.448 -47.204 24.932 1.00 37.94 219 CYS A C 1
ATOM 1778 O O . CYS A 1 219 ? -18.078 -47.367 23.768 1.00 37.94 219 CYS A O 1
ATOM 1780 N N . PRO A 1 220 ? -18.697 -48.272 25.720 1.00 43.72 220 PRO A N 1
ATOM 1781 C CA . PRO A 1 220 ? -18.265 -49.639 25.383 1.00 43.72 220 PRO A CA 1
ATOM 1782 C C . PRO A 1 220 ? -19.047 -50.338 24.255 1.00 43.72 220 PRO A C 1
ATOM 1784 O O . PRO A 1 220 ? -18.925 -51.551 24.106 1.00 43.72 220 PRO A O 1
ATOM 1787 N N . HIS A 1 221 ? -19.901 -49.643 23.498 1.00 46.25 221 HIS A N 1
ATOM 1788 C CA . HIS A 1 221 ? -20.981 -50.301 22.748 1.00 46.25 221 HIS A CA 1
ATOM 1789 C C . HIS A 1 221 ? -20.809 -50.409 21.227 1.00 46.25 221 HIS A C 1
ATOM 1791 O O . HIS A 1 221 ? -21.780 -50.673 20.528 1.00 46.25 221 HIS A O 1
ATOM 1797 N N . PHE A 1 222 ? -19.595 -50.269 20.695 1.00 38.75 222 PHE A N 1
ATOM 1798 C CA . PHE A 1 222 ? -19.344 -50.526 19.272 1.00 38.75 222 PHE A CA 1
ATOM 1799 C C . PHE A 1 222 ? -18.260 -51.589 19.063 1.00 38.75 222 PHE A C 1
ATOM 1801 O O . PHE A 1 222 ? -17.139 -51.306 18.649 1.00 38.75 222 PHE A O 1
ATOM 1808 N N . GLN A 1 223 ? -18.624 -52.847 19.332 1.00 36.84 223 GLN A N 1
ATOM 1809 C CA . GLN A 1 223 ? -17.996 -53.999 18.686 1.00 36.84 223 GLN A CA 1
ATOM 1810 C C . GLN A 1 223 ? -18.526 -54.089 17.249 1.00 36.84 223 GLN A C 1
ATOM 1812 O O . GLN A 1 223 ? -19.653 -54.529 17.036 1.00 36.84 223 GLN A O 1
ATOM 1817 N N . TYR A 1 224 ? -17.722 -53.698 16.260 1.00 38.00 224 TYR A N 1
ATOM 1818 C CA . TYR A 1 224 ? -17.962 -54.123 14.882 1.00 38.00 224 TYR A CA 1
ATOM 1819 C C . TYR A 1 224 ? -17.260 -55.463 14.643 1.00 38.00 224 TYR A C 1
ATOM 1821 O O . TYR A 1 224 ? -16.042 -55.584 14.778 1.00 38.00 224 TYR A O 1
ATOM 1829 N N . GLN A 1 225 ? -18.080 -56.472 14.345 1.00 35.03 225 GLN A N 1
ATOM 1830 C CA . GLN A 1 225 ? -17.692 -57.817 13.935 1.00 35.03 225 GLN A CA 1
ATOM 1831 C C . GLN A 1 225 ? -16.900 -57.783 12.619 1.00 35.03 225 GLN A C 1
ATOM 1833 O O . GLN A 1 225 ? -17.302 -57.133 11.657 1.00 35.03 225 GLN A O 1
ATOM 1838 N N . TRP A 1 226 ? -15.800 -58.535 12.586 1.00 43.09 226 TRP A N 1
ATOM 1839 C CA . TRP A 1 226 ? -15.034 -58.883 11.389 1.00 43.09 226 TRP A CA 1
ATOM 1840 C C . TRP A 1 226 ? -15.502 -60.237 10.849 1.00 43.09 226 TRP A C 1
ATOM 1842 O O . TRP A 1 226 ? -15.174 -61.240 11.474 1.00 43.09 226 TRP A O 1
ATOM 1852 N N . ILE A 1 227 ? -16.222 -60.276 9.723 1.00 42.62 227 ILE A N 1
ATOM 1853 C CA . ILE A 1 227 ? -16.503 -61.452 8.860 1.00 42.62 227 ILE A CA 1
ATOM 1854 C C . ILE A 1 227 ? -16.944 -60.855 7.500 1.00 42.62 227 ILE A C 1
ATOM 1856 O O . ILE A 1 227 ? -17.829 -60.005 7.520 1.00 42.62 227 ILE A O 1
ATOM 1860 N N . SER A 1 228 ? -16.434 -61.146 6.300 1.00 45.97 228 SER A N 1
ATOM 1861 C CA . SER A 1 228 ? -15.405 -62.028 5.725 1.00 45.97 228 SER A CA 1
ATOM 1862 C C . SER A 1 228 ? -14.917 -61.385 4.425 1.00 45.97 228 SER A C 1
ATOM 1864 O O . SER A 1 228 ? -15.724 -60.651 3.810 1.00 45.97 228 SER A O 1
#

Organism: NCBI:txid1249483

Foldseek 3Di:
DDVVVVVCCVVPPDDPPDCLVVQVVVVCVVVVNDDDPVRSVVSVCVPPPVNVVVVVVVCVPPVVVVCVVVQQWDADPVVRDIDGNDDPPDPVVVVVVVVVVVVVVVVVVVVVVVVVVVVCVLFVVQCVLLVQAALAPRDHCVVFPKDKDFLQDQVQADPVQWDADPNDIDHSPPSVRIHIHGPVVRVVCPNPGSDDSNPCPPCDVVNCVVVVVVVVVPDPPDDDDDDD